Protein AF-A0AA38CS52-F1 (afdb_monomer_lite)

Foldseek 3Di:
DDDDDDDDDDDDDDDDDDDDDDDDDDDDDDDDDDDDDDPDDLCQLVVVLVCPPPLPDDDPVVSVLVVVLNVLSVVLSVVLVVCVVVVNADDLVNLLSLLQSLLSDDDPVSNLSSLVSVCVRDVLSSLLLVVLLVPDDPVSVVSVVVVLVVLLPDDLLSSLSNLQSSLSNCQSSPSLVSSLVSLVVCVVSPSPPPCDDQAEHECQSHDQSNLLSVVVVNVVVNVVCVVVVHDGDPHHYYHNDQEPPHPDPPPYPNNVSVVVSVD

InterPro domains:
  IPR002625 Smr domain [PS50828] (201-263)
  IPR002625 Smr domain [SM00463] (198-263)
  IPR002885 Pentatricopeptide repeat [PF12854] (87-118)
  IPR002885 Pentatricopeptide repeat [PS51375] (91-125)
  IPR002885 Pentatricopeptide repeat [TIGR00756] (93-119)
  IPR011990 Tetratricopeptide-like helical domain superfamily [G3DSA:1.25.40.10] (53-199)
  IPR036063 Smr domain superfamily [G3DSA:3.30.1370.110] (200-263)
  IPR036063 Smr domain superfamily [SSF160443] (200-262)

Secondary structure (DSSP, 8-state):
--------------------------------------S--TTHHHHGGG-TT-TTSS-HHHHHHHHHHHHHHHHHHHHHHHHHHTTPPP-HHHHHHHHHHHTT-SSHHHHHHHHHHHHTT-HHHHHHHHHHHT---HHHHHHHHHHHHHHHTS-HHHHHHHHHHHHHHHHHTT-HHHHHHHHHHHHHTTSSTT-B-SSEEE-TTS-HHHHHHHHHHHHHHHHHHHHTTPPPPS--EEE--S-TT--STT--HHHHHHHHHH-

pLDDT: mean 75.12, std 23.61, range [21.95, 98.06]

Radius of gyration: 27.26 Å; chains: 1; bounding box: 71×45×104 Å

Structure (mmCIF, N/CA/C/O backbone):
data_AF-A0AA38CS52-F1
#
_entry.id   AF-A0AA38CS52-F1
#
loop_
_atom_site.group_PDB
_atom_site.id
_atom_site.type_symbol
_atom_site.label_atom_id
_atom_site.label_alt_id
_atom_site.label_comp_id
_atom_site.label_asym_id
_atom_site.label_entity_id
_atom_site.label_seq_id
_atom_site.pdbx_PDB_ins_code
_atom_site.Cartn_x
_atom_site.Cartn_y
_atom_site.Cartn_z
_atom_site.occupancy
_atom_site.B_iso_or_equiv
_atom_site.auth_seq_id
_atom_site.auth_comp_id
_atom_site.auth_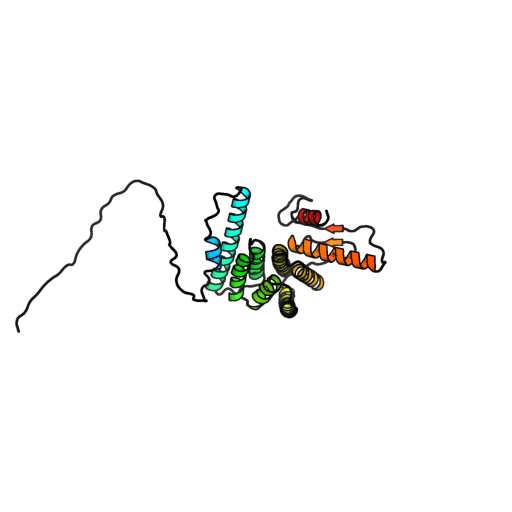asym_id
_atom_site.auth_atom_id
_atom_site.pdbx_PDB_model_num
ATOM 1 N N . VAL A 1 1 ? -48.734 -7.742 77.642 1.00 39.59 1 VAL A N 1
ATOM 2 C CA . VAL A 1 1 ? -47.321 -8.111 77.894 1.00 39.59 1 VAL A CA 1
ATOM 3 C C . VAL A 1 1 ? -46.508 -6.822 77.865 1.00 39.59 1 VAL A C 1
ATOM 5 O O . VAL A 1 1 ? -46.682 -6.046 76.938 1.00 39.59 1 VAL A O 1
ATOM 8 N N . HIS A 1 2 ? -45.791 -6.532 78.952 1.00 29.42 2 HIS A N 1
ATOM 9 C CA . HIS A 1 2 ? -45.054 -5.288 79.252 1.00 29.42 2 HIS A CA 1
ATOM 10 C C . HIS A 1 2 ? -43.774 -5.108 78.371 1.00 29.42 2 HIS A C 1
ATOM 12 O O . HIS A 1 2 ? -43.495 -6.005 77.581 1.00 29.42 2 HIS A O 1
ATOM 18 N N . PRO A 1 3 ? -43.036 -3.969 78.441 1.00 45.00 3 PRO A N 1
ATOM 19 C CA . PRO A 1 3 ? -42.531 -3.194 77.288 1.00 45.00 3 PRO A CA 1
ATOM 20 C C . PRO A 1 3 ? -40.983 -3.031 77.261 1.00 45.00 3 PRO A C 1
ATOM 22 O O . PRO A 1 3 ? -40.300 -3.749 77.983 1.00 45.00 3 PRO A O 1
ATOM 25 N N . ARG A 1 4 ? -40.490 -1.990 76.543 1.00 29.53 4 ARG A N 1
ATOM 26 C CA . ARG A 1 4 ? -39.155 -1.310 76.593 1.00 29.53 4 ARG A CA 1
ATOM 27 C C . ARG A 1 4 ? -38.092 -1.845 75.609 1.00 29.53 4 ARG A C 1
ATOM 29 O O . ARG A 1 4 ? -38.019 -3.044 75.413 1.00 29.53 4 ARG A O 1
ATOM 36 N N . SER A 1 5 ? -37.227 -1.043 74.970 1.00 33.81 5 SER A N 1
ATOM 37 C CA . SER A 1 5 ? -36.953 0.413 74.969 1.00 33.81 5 SER A CA 1
ATOM 38 C C . SER A 1 5 ? -35.845 0.742 73.939 1.00 33.81 5 SER A C 1
ATOM 40 O O . SER A 1 5 ? -35.016 -0.130 73.705 1.00 33.81 5 SER A O 1
ATOM 42 N N . SER A 1 6 ? -35.813 2.007 73.457 1.00 30.48 6 SER A N 1
ATOM 43 C CA . SER A 1 6 ? -34.640 2.919 73.236 1.00 30.48 6 SER A CA 1
ATOM 44 C C . SER A 1 6 ? -33.455 2.443 72.367 1.00 30.48 6 SER A C 1
ATOM 46 O O . SER A 1 6 ? -32.994 1.326 72.539 1.00 30.48 6 SER A O 1
ATOM 48 N N . ASN A 1 7 ? -32.815 3.206 71.475 1.00 33.06 7 ASN A N 1
ATOM 49 C CA . ASN A 1 7 ? -32.500 4.644 71.322 1.00 33.06 7 ASN A CA 1
ATOM 50 C C . ASN A 1 7 ? -32.230 4.863 69.811 1.00 33.06 7 ASN A C 1
ATOM 52 O O . ASN A 1 7 ? -31.719 3.947 69.171 1.00 33.06 7 ASN A O 1
ATOM 56 N N . ASP A 1 8 ? -32.689 5.915 69.133 1.00 28.52 8 ASP A N 1
ATOM 57 C CA . ASP A 1 8 ? -32.293 7.340 69.181 1.00 28.52 8 ASP A CA 1
ATOM 58 C C . ASP A 1 8 ? -30.846 7.633 68.735 1.00 28.52 8 ASP A C 1
ATOM 60 O O . ASP A 1 8 ? -29.902 6.984 69.184 1.00 28.52 8 ASP A O 1
ATOM 64 N N . GLY A 1 9 ? -30.702 8.621 67.846 1.00 30.48 9 GLY A N 1
ATOM 65 C CA . GLY A 1 9 ? -29.426 9.091 67.308 1.00 30.48 9 GLY A CA 1
ATOM 66 C C . GLY A 1 9 ? -29.520 9.788 65.945 1.00 30.48 9 GLY A C 1
ATOM 67 O O . GLY A 1 9 ? -28.891 9.341 64.989 1.00 30.48 9 GLY A O 1
ATOM 68 N N . SER A 1 10 ? -30.307 10.863 65.848 1.00 27.92 10 SER A N 1
ATOM 69 C CA . SER A 1 10 ? -30.264 11.837 64.738 1.00 27.92 10 SER A CA 1
ATOM 70 C C . SER A 1 10 ? -29.270 12.977 65.045 1.00 27.92 10 SER A C 1
ATOM 72 O O . SER A 1 10 ? -28.950 13.187 66.215 1.00 27.92 10 SER A O 1
ATOM 74 N N . SER A 1 11 ? -28.941 13.797 64.025 1.00 26.27 11 SER A N 1
ATOM 75 C CA . SER A 1 11 ? -28.207 15.103 64.054 1.00 26.27 11 SER A CA 1
ATOM 76 C C . SER A 1 11 ? -26.674 15.008 64.227 1.00 26.27 11 SER A C 1
ATOM 78 O O . SER A 1 11 ? -26.197 14.133 64.929 1.00 26.27 11 SER A O 1
ATOM 80 N N . GLU A 1 12 ? -25.795 15.851 63.671 1.00 26.22 12 GLU A N 1
ATOM 81 C CA . GLU A 1 12 ? -25.877 17.074 62.855 1.00 26.22 12 GLU A CA 1
ATOM 82 C C . GLU A 1 12 ? -24.451 17.439 62.352 1.00 26.22 12 GLU A C 1
ATOM 84 O O . GLU A 1 12 ? -23.472 16.785 62.712 1.00 26.22 12 GLU A O 1
ATOM 89 N N . LEU A 1 13 ? -24.352 18.472 61.503 1.00 23.70 13 LEU A N 1
ATOM 90 C CA . LEU A 1 13 ? -23.145 19.006 60.849 1.00 23.70 13 LEU A CA 1
ATOM 91 C C . LEU A 1 13 ? -22.034 19.499 61.798 1.00 23.70 13 LEU A C 1
ATOM 93 O O . LEU A 1 13 ? -22.318 20.145 62.799 1.00 23.70 13 LEU A O 1
ATOM 97 N N . PHE A 1 14 ? -20.780 19.405 61.335 1.00 24.69 14 PHE A N 1
ATOM 98 C CA . PHE A 1 14 ? -19.744 20.404 61.629 1.00 24.69 14 PHE A CA 1
ATOM 99 C C . PHE A 1 14 ? -19.044 20.852 60.336 1.00 24.69 14 PHE A C 1
ATOM 101 O O . PHE A 1 14 ? -18.553 20.031 59.563 1.00 24.69 14 PHE A O 1
ATOM 108 N N . ILE A 1 15 ? -19.037 22.170 60.116 1.00 23.88 15 ILE A N 1
ATOM 109 C CA . ILE A 1 15 ? -18.163 22.890 59.186 1.00 23.88 15 ILE A CA 1
ATOM 110 C C . ILE A 1 15 ? -16.982 23.382 60.024 1.00 23.88 15 ILE A C 1
ATOM 112 O O . ILE A 1 15 ? -17.197 24.114 60.987 1.00 23.88 15 ILE A O 1
ATOM 116 N N . GLU A 1 16 ? -15.757 23.018 59.654 1.00 26.91 16 GLU A N 1
ATOM 117 C CA . GLU A 1 16 ? -14.558 23.740 60.085 1.00 26.91 16 GLU A CA 1
ATOM 118 C C . GLU A 1 16 ? -13.833 24.274 58.849 1.00 26.91 16 GLU A C 1
ATOM 120 O O . GLU A 1 16 ? -13.353 23.518 58.002 1.00 26.91 16 GLU A O 1
ATOM 125 N N . ASP A 1 17 ? -13.783 25.603 58.759 1.00 25.58 17 ASP A N 1
ATOM 126 C CA . ASP A 1 17 ? -12.914 26.346 57.858 1.00 25.58 17 ASP A CA 1
ATOM 127 C C . ASP A 1 17 ? -11.459 26.193 58.319 1.00 25.58 17 ASP A C 1
ATOM 129 O O . ASP A 1 17 ? -11.091 26.648 59.401 1.00 25.58 17 ASP A O 1
ATOM 133 N N . ASN A 1 18 ? -10.608 25.602 57.480 1.00 28.42 18 ASN A N 1
ATOM 134 C CA . ASN A 1 18 ? -9.164 25.808 57.559 1.00 28.42 18 ASN A CA 1
ATOM 135 C C . ASN A 1 18 ? -8.522 25.704 56.167 1.00 28.42 18 ASN A C 1
ATOM 137 O O . ASN A 1 18 ? -8.390 24.635 55.576 1.00 28.42 18 ASN A O 1
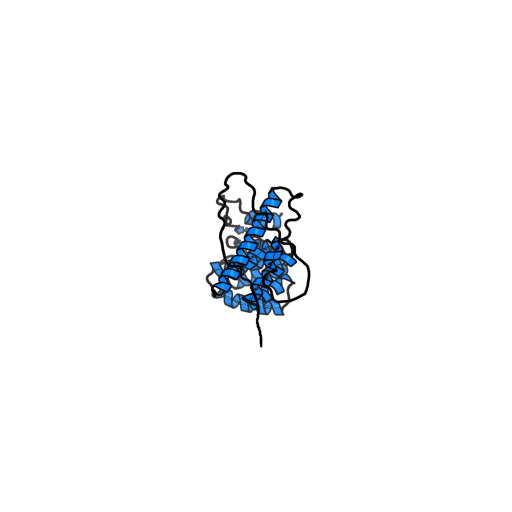ATOM 141 N N . VAL A 1 19 ? -8.099 26.857 55.660 1.00 30.00 19 VAL A N 1
ATOM 142 C CA . VAL A 1 19 ? -7.182 27.084 54.530 1.00 30.00 19 VAL A CA 1
ATOM 143 C C . VAL A 1 19 ? -6.166 28.117 55.065 1.00 30.00 19 VAL A C 1
ATOM 145 O O . VAL A 1 19 ? -6.627 28.996 55.800 1.00 30.00 19 VAL A O 1
ATOM 148 N N . PRO A 1 20 ? -4.844 28.116 54.740 1.00 37.97 20 PRO A N 1
ATOM 149 C CA . PRO A 1 20 ? -4.189 27.568 53.536 1.00 37.97 20 PRO A CA 1
ATOM 150 C C . PRO A 1 20 ? -2.850 26.808 53.739 1.00 37.97 20 PRO A C 1
ATOM 152 O O . PRO A 1 20 ? -2.284 26.759 54.825 1.00 37.97 20 PRO A O 1
ATOM 155 N N . ASN A 1 21 ? -2.310 26.378 52.584 1.00 25.67 21 ASN A N 1
ATOM 156 C CA . ASN A 1 21 ? -0.929 25.989 52.239 1.00 25.67 21 ASN A CA 1
ATOM 157 C C . ASN A 1 21 ? -0.492 24.552 52.564 1.00 25.67 21 ASN A C 1
ATOM 159 O O . ASN A 1 21 ? -0.061 24.259 53.667 1.00 25.67 21 ASN A O 1
ATOM 163 N N . ASP A 1 22 ? -0.436 23.670 51.563 1.00 28.12 22 ASP A N 1
ATOM 164 C CA . ASP A 1 22 ? 0.704 23.574 50.640 1.00 28.12 22 ASP A CA 1
ATOM 165 C C . ASP A 1 22 ? 0.409 22.546 49.527 1.00 28.12 22 ASP A C 1
ATOM 167 O O . ASP A 1 22 ? -0.327 21.573 49.672 1.00 28.12 22 ASP A O 1
ATOM 171 N N . SER A 1 23 ? 0.972 22.833 48.371 1.00 31.80 23 SER A N 1
ATOM 172 C CA . SER A 1 23 ? 0.922 22.141 47.098 1.00 31.80 23 SER A CA 1
ATOM 173 C C . SER A 1 23 ? 1.555 20.736 47.091 1.00 31.80 23 SER A C 1
ATOM 175 O O . SER A 1 23 ? 2.772 20.589 47.154 1.00 31.80 23 SER A O 1
ATOM 177 N N . SER A 1 24 ? 0.762 19.682 46.853 1.00 29.23 24 SER A N 1
ATOM 178 C CA . SER A 1 24 ? 1.206 18.516 46.058 1.00 29.23 24 SER A CA 1
ATOM 179 C C . SER A 1 24 ? 0.096 17.505 45.766 1.00 29.23 24 SER A C 1
ATOM 181 O O . SER A 1 24 ? -0.229 16.655 46.581 1.00 29.23 24 SER A O 1
ATOM 183 N N . LYS A 1 25 ? -0.414 17.606 44.535 1.00 31.20 25 LYS A N 1
ATOM 184 C CA . LYS A 1 25 ? -0.679 16.525 43.569 1.00 31.20 25 LYS A CA 1
ATOM 185 C C . LYS A 1 25 ? -1.227 15.196 44.113 1.00 31.20 25 LYS A C 1
ATOM 187 O O . LYS A 1 25 ? -0.484 14.357 44.614 1.00 31.20 25 LYS A O 1
ATOM 192 N N . ASP A 1 26 ? -2.496 14.967 43.787 1.00 24.98 26 ASP A N 1
ATOM 193 C CA . ASP A 1 26 ? -3.145 13.661 43.686 1.00 24.98 26 ASP A CA 1
ATOM 194 C C . ASP A 1 26 ? -2.255 12.626 42.975 1.00 24.98 26 ASP A C 1
ATOM 196 O O . ASP A 1 26 ? -2.065 12.658 41.756 1.00 24.98 26 ASP A O 1
ATOM 200 N N . VAL A 1 27 ? -1.731 11.667 43.737 1.00 26.42 27 VAL A N 1
ATOM 201 C CA . VAL A 1 27 ? -1.178 10.418 43.206 1.00 26.42 27 VAL A CA 1
ATOM 202 C C . VAL A 1 27 ? -2.228 9.335 43.421 1.00 26.42 27 VAL A C 1
ATOM 204 O O . VAL A 1 27 ? -2.291 8.702 44.473 1.00 26.42 27 VAL A O 1
ATOM 207 N N . VAL A 1 28 ? -3.066 9.105 42.410 1.00 26.27 28 VAL A N 1
ATOM 208 C CA . VAL A 1 28 ? -3.929 7.919 42.368 1.00 26.27 28 VAL A CA 1
ATOM 209 C C . VAL A 1 28 ? -3.085 6.751 41.861 1.00 26.27 28 VAL A C 1
ATOM 211 O O . VAL A 1 28 ? -2.712 6.695 40.689 1.00 26.27 28 VAL A O 1
ATOM 214 N N . SER A 1 29 ? -2.750 5.825 42.758 1.00 21.95 29 SER A N 1
ATOM 215 C CA . SER A 1 29 ? -2.054 4.579 42.432 1.00 21.95 29 SER A CA 1
ATOM 216 C C . SER A 1 29 ? -3.068 3.464 42.150 1.00 21.95 29 SER A C 1
ATOM 218 O O . SER A 1 29 ? -4.006 3.261 42.916 1.00 21.95 29 SER A O 1
ATOM 220 N N . TRP A 1 30 ? -2.878 2.717 41.060 1.00 24.66 30 TRP A N 1
ATOM 221 C CA . TRP A 1 30 ? -3.622 1.482 40.789 1.00 24.66 30 TRP A CA 1
ATOM 222 C C . TRP A 1 30 ? -2.642 0.310 40.782 1.00 24.66 30 TRP A C 1
ATOM 224 O O . TRP A 1 30 ? -1.704 0.287 39.987 1.00 24.66 30 TRP A O 1
ATOM 234 N N . SER A 1 31 ? -2.856 -0.667 41.667 1.00 23.34 31 SER A N 1
ATOM 235 C CA . SER A 1 31 ? -2.141 -1.947 41.632 1.00 23.34 31 SER A CA 1
ATOM 236 C C . SER A 1 31 ? -2.973 -2.977 40.865 1.00 23.34 31 SER A C 1
ATOM 238 O O . SER A 1 31 ? -4.144 -3.203 41.173 1.00 23.34 31 SER A O 1
ATOM 240 N N . ALA A 1 32 ? -2.383 -3.596 39.843 1.00 27.34 32 ALA A N 1
ATOM 241 C CA . ALA A 1 32 ? -3.014 -4.685 39.110 1.00 27.34 32 ALA A CA 1
ATOM 242 C C . ALA A 1 32 ? -2.820 -5.998 39.884 1.00 27.34 32 ALA A C 1
ATOM 244 O O . ALA A 1 32 ? -1.726 -6.562 39.909 1.00 27.34 32 ALA A O 1
ATOM 245 N N . LYS A 1 33 ? -3.886 -6.504 40.515 1.00 26.81 33 LYS A N 1
ATOM 246 C CA . LYS A 1 33 ? -3.940 -7.906 40.947 1.00 26.81 33 LYS A CA 1
ATOM 247 C C . LYS A 1 33 ? -4.248 -8.780 39.733 1.00 26.81 33 LYS A C 1
ATOM 249 O O . LYS A 1 33 ? -5.295 -8.641 39.108 1.00 26.81 33 LYS A O 1
ATOM 254 N N . SER A 1 34 ? -3.325 -9.687 39.426 1.00 34.38 34 SER A N 1
ATOM 255 C CA . SER A 1 34 ? -3.522 -10.782 38.477 1.00 34.38 34 SER A CA 1
ATOM 256 C C . SER A 1 34 ? -4.590 -11.739 39.006 1.00 34.38 34 SER A C 1
ATOM 258 O O . SER A 1 34 ? -4.400 -12.348 40.059 1.00 34.38 34 SER A O 1
ATOM 260 N N . SER A 1 35 ? -5.710 -11.869 38.293 1.00 27.55 35 SER A N 1
ATOM 261 C CA . SER A 1 35 ? -6.549 -13.066 38.359 1.00 27.55 35 SER A CA 1
ATOM 262 C C . SER A 1 35 ? -7.573 -13.107 37.217 1.00 27.55 35 SER A C 1
ATOM 264 O O . SER A 1 35 ? -8.390 -12.201 37.069 1.00 27.55 35 SER A O 1
ATOM 266 N N . ASN A 1 36 ? -7.555 -14.248 36.530 1.00 26.84 36 ASN A N 1
ATOM 267 C CA . ASN A 1 36 ? -8.556 -14.846 35.649 1.00 26.84 36 ASN A CA 1
ATOM 268 C C . ASN A 1 36 ? -8.772 -14.304 34.225 1.00 26.84 36 ASN A C 1
ATOM 270 O O . ASN A 1 36 ? -9.135 -13.156 33.988 1.00 26.84 36 ASN A O 1
ATOM 274 N N . ARG A 1 37 ? -8.578 -15.237 33.280 1.00 40.03 37 ARG A N 1
ATOM 275 C CA . ARG A 1 37 ? -8.871 -15.156 31.848 1.00 40.03 37 ARG A CA 1
ATOM 276 C C . ARG A 1 37 ? -10.369 -14.942 31.633 1.00 40.03 37 ARG A C 1
ATOM 278 O O . ARG A 1 37 ? -11.153 -15.831 31.947 1.00 40.03 37 ARG A O 1
ATOM 285 N N . ASP A 1 38 ? -10.721 -13.818 31.022 1.00 30.02 38 ASP A N 1
ATOM 286 C CA . ASP A 1 38 ? -11.988 -13.632 30.320 1.00 30.02 38 ASP A CA 1
ATOM 287 C C . ASP A 1 38 ? -11.714 -12.875 29.011 1.00 30.02 38 ASP A C 1
ATOM 289 O O . ASP A 1 38 ? -11.008 -11.864 28.995 1.00 30.02 38 ASP A O 1
ATOM 293 N N . ASN A 1 39 ? -12.185 -13.429 27.896 1.00 39.25 39 ASN A N 1
ATOM 294 C CA . ASN A 1 39 ? -11.653 -13.205 26.548 1.00 39.25 39 ASN A CA 1
ATOM 295 C C . ASN A 1 39 ? -12.458 -12.156 25.754 1.00 39.25 39 ASN A C 1
ATOM 297 O O . ASN A 1 39 ? -12.687 -12.323 24.557 1.00 39.25 39 ASN A O 1
ATOM 301 N N . SER A 1 40 ? -12.934 -11.091 26.410 1.00 37.38 40 SER A N 1
ATOM 302 C CA . SER A 1 40 ? -13.883 -10.146 25.794 1.00 37.38 40 SER A CA 1
ATOM 303 C C . SER A 1 40 ? -13.753 -8.686 26.246 1.00 37.38 40 SER A C 1
ATOM 305 O O . SER A 1 40 ? -14.761 -7.983 26.340 1.00 37.38 40 SER A O 1
ATOM 307 N N . LYS A 1 41 ? -12.545 -8.187 26.540 1.00 38.16 41 LYS A N 1
ATOM 308 C CA . LYS A 1 41 ? -12.371 -6.780 26.938 1.00 38.16 41 LYS A CA 1
ATOM 309 C C . LYS A 1 41 ? -11.459 -5.977 25.990 1.00 38.16 41 LYS A C 1
ATOM 311 O O . LYS A 1 41 ? -10.331 -6.404 25.764 1.00 38.16 41 LYS A O 1
ATOM 316 N N . PRO A 1 42 ? -11.877 -4.778 25.534 1.00 42.56 42 PRO A N 1
ATOM 317 C CA . PRO A 1 42 ? -11.119 -3.895 24.630 1.00 42.56 42 PRO A CA 1
ATOM 318 C C . PRO A 1 42 ? -9.928 -3.165 25.297 1.00 42.56 42 PRO A C 1
ATOM 320 O O . PRO A 1 42 ? -9.499 -2.102 24.866 1.00 42.56 42 PRO A O 1
ATOM 323 N N . TYR A 1 43 ? -9.397 -3.682 26.410 1.00 44.41 43 TYR A N 1
ATOM 324 C CA . TYR A 1 43 ? -8.381 -2.982 27.213 1.00 44.41 43 TYR A CA 1
ATOM 325 C C . TYR A 1 43 ? -6.934 -3.336 26.834 1.00 44.41 43 TYR A C 1
ATOM 327 O O . TYR A 1 43 ? -6.001 -2.858 27.480 1.00 44.41 43 TYR A O 1
ATOM 335 N N . ASN A 1 44 ? -6.720 -4.132 25.784 1.00 53.00 44 ASN A N 1
ATOM 336 C CA . ASN A 1 44 ? -5.386 -4.615 25.427 1.00 53.00 44 ASN A CA 1
ATOM 337 C C . ASN A 1 44 ? -4.524 -3.503 24.806 1.00 53.00 44 ASN A C 1
ATOM 339 O O . ASN A 1 44 ? -3.404 -3.282 25.264 1.00 53.00 44 ASN A O 1
ATOM 343 N N . ALA A 1 45 ? -5.044 -2.713 23.862 1.00 48.12 45 ALA A N 1
ATOM 344 C CA . ALA A 1 45 ? -4.270 -1.630 23.246 1.00 48.12 45 ALA A CA 1
ATOM 345 C C . ALA A 1 45 ? -4.004 -0.434 24.193 1.00 48.12 45 ALA A C 1
ATOM 347 O O . ALA A 1 45 ? -3.046 0.311 24.002 1.00 48.12 45 ALA A O 1
ATOM 348 N N . LEU A 1 46 ? -4.795 -0.266 25.262 1.00 47.88 46 LEU A N 1
ATOM 349 C CA . LEU A 1 46 ? -4.493 0.688 26.343 1.00 47.88 46 LEU A CA 1
ATOM 350 C C . LEU A 1 46 ? -3.398 0.158 27.285 1.00 47.88 46 LEU A C 1
ATOM 352 O O . LEU A 1 46 ? -2.563 0.936 27.750 1.00 47.88 46 LEU A O 1
ATOM 356 N N . ALA A 1 47 ? -3.359 -1.158 27.523 1.00 50.69 47 ALA A N 1
ATOM 357 C CA . ALA A 1 47 ? -2.313 -1.815 28.310 1.00 50.69 47 ALA A CA 1
ATOM 358 C C . ALA A 1 47 ? -0.934 -1.771 27.627 1.00 50.69 47 ALA A C 1
ATOM 360 O O . ALA A 1 47 ? 0.085 -1.718 28.316 1.00 50.69 47 ALA A O 1
ATOM 361 N N . LEU A 1 48 ? -0.900 -1.695 26.292 1.00 51.69 48 LEU A N 1
ATOM 362 C CA . LEU A 1 48 ? 0.307 -1.480 25.489 1.00 51.69 48 LEU A CA 1
ATOM 363 C C . LEU A 1 48 ? 1.119 -0.248 25.936 1.00 51.69 48 LEU A C 1
ATOM 365 O O . LEU A 1 48 ? 2.347 -0.254 25.900 1.00 51.69 48 LEU A O 1
ATOM 369 N N . CYS A 1 49 ? 0.439 0.798 26.415 1.00 48.31 49 CYS A N 1
ATOM 370 C CA . CYS A 1 49 ? 1.072 2.034 26.874 1.00 48.31 49 CYS A CA 1
ATOM 371 C C . CYS A 1 49 ? 1.486 1.994 28.364 1.00 48.31 49 CYS A C 1
ATOM 373 O O . CYS A 1 49 ? 2.108 2.934 28.856 1.00 48.31 49 CYS A O 1
ATOM 375 N N . GLY A 1 50 ? 1.148 0.921 29.093 1.00 45.91 50 GLY A N 1
ATOM 376 C CA . GLY A 1 50 ? 1.387 0.771 30.533 1.00 45.91 50 GLY A CA 1
ATOM 377 C C . GLY A 1 50 ? 2.823 0.403 30.925 1.00 45.91 50 GLY A C 1
ATOM 378 O O . GLY A 1 50 ? 3.151 0.407 32.110 1.00 45.91 50 GLY A O 1
ATOM 379 N N . GLN A 1 51 ? 3.709 0.116 29.969 1.00 48.88 51 GLN A N 1
ATOM 380 C CA . GLN A 1 51 ? 5.118 -0.187 30.244 1.00 48.88 51 GLN A CA 1
ATOM 381 C C . GLN A 1 51 ? 5.958 1.097 30.388 1.00 48.88 51 GLN A C 1
ATOM 383 O O . GLN A 1 51 ? 6.900 1.346 29.641 1.00 48.88 51 GLN A O 1
ATOM 388 N N . LEU A 1 52 ? 5.653 1.910 31.405 1.00 43.25 52 LEU A N 1
ATOM 389 C CA . LEU A 1 52 ? 6.421 3.104 31.809 1.00 43.25 52 LEU A CA 1
ATOM 390 C C . LEU A 1 52 ? 7.718 2.764 32.585 1.00 43.25 52 LEU A C 1
ATOM 392 O O . LEU A 1 52 ? 8.152 3.505 33.462 1.00 43.25 52 LEU A O 1
ATOM 396 N N . GLY A 1 53 ? 8.352 1.625 32.289 1.00 45.44 53 GLY A N 1
ATOM 397 C CA . GLY A 1 53 ? 9.505 1.114 33.044 1.00 45.44 53 GLY A CA 1
ATOM 398 C C . GLY A 1 53 ? 10.887 1.392 32.441 1.00 45.44 53 GLY A C 1
ATOM 399 O O . GLY A 1 53 ? 11.886 1.142 33.107 1.00 45.44 53 GLY A O 1
ATOM 400 N N . ILE A 1 54 ? 10.976 1.891 31.202 1.00 46.75 54 ILE A N 1
ATOM 401 C CA . ILE A 1 54 ? 12.246 1.960 30.439 1.00 46.75 54 ILE A CA 1
ATOM 402 C C . ILE A 1 54 ? 12.653 3.414 30.116 1.00 46.75 54 ILE A C 1
ATOM 404 O O . ILE A 1 54 ? 13.410 3.680 29.189 1.00 46.75 54 ILE A O 1
ATOM 408 N N . GLU A 1 55 ? 12.161 4.402 30.868 1.00 48.69 55 GLU A N 1
ATOM 409 C CA . GLU A 1 55 ? 12.464 5.818 30.585 1.00 48.69 55 GLU A CA 1
ATOM 410 C C . GLU A 1 55 ? 13.866 6.272 31.036 1.00 48.69 55 GLU A C 1
ATOM 412 O O . GLU A 1 55 ? 14.283 7.375 30.698 1.00 48.69 55 GLU A O 1
ATOM 417 N N . ARG A 1 56 ? 14.634 5.456 31.772 1.00 50.78 56 ARG A N 1
ATOM 418 C CA . ARG A 1 56 ? 15.884 5.924 32.408 1.00 50.78 56 ARG A CA 1
ATOM 419 C C . ARG A 1 56 ? 17.186 5.636 31.654 1.00 50.78 56 ARG A C 1
ATOM 421 O O . ARG A 1 56 ? 18.235 6.040 32.142 1.00 50.78 56 ARG A O 1
ATOM 428 N N . THR A 1 57 ? 17.155 4.979 30.492 1.00 55.75 57 THR A N 1
ATOM 429 C CA . THR A 1 57 ? 18.399 4.497 29.842 1.00 55.75 57 THR A CA 1
ATOM 430 C C . THR A 1 57 ? 18.520 4.812 28.347 1.00 55.75 57 THR A C 1
ATOM 432 O O . THR A 1 57 ? 19.513 4.436 27.732 1.00 55.75 57 THR A O 1
ATOM 435 N N . LEU A 1 58 ? 17.549 5.499 27.736 1.00 62.41 58 LEU A N 1
ATOM 436 C CA . LEU A 1 58 ? 17.569 5.785 26.297 1.00 62.41 58 LEU A CA 1
ATOM 437 C C . LEU A 1 58 ? 18.023 7.222 25.993 1.00 62.41 58 LEU A C 1
ATOM 439 O O . LEU A 1 58 ? 17.714 8.131 26.764 1.00 62.41 58 LEU A O 1
ATOM 443 N N . PRO A 1 59 ? 18.711 7.454 24.856 1.00 73.38 59 PRO A N 1
ATOM 444 C CA . PRO A 1 59 ? 19.002 8.800 24.369 1.00 73.38 59 PRO A CA 1
ATOM 445 C C . PRO A 1 59 ? 17.720 9.635 24.259 1.00 73.38 59 PRO A C 1
ATOM 447 O O . PRO A 1 59 ? 16.700 9.137 23.781 1.00 73.38 59 PRO A O 1
ATOM 450 N N . MET A 1 60 ? 17.779 10.908 24.658 1.00 68.31 60 MET A N 1
ATOM 451 C CA . MET A 1 60 ? 16.615 11.807 24.721 1.00 68.31 60 MET A CA 1
ATOM 452 C C . MET A 1 60 ? 15.799 11.860 23.420 1.00 68.31 60 MET A C 1
ATOM 454 O O . MET A 1 60 ? 14.575 11.783 23.473 1.00 68.31 60 MET A O 1
ATOM 458 N N . SER A 1 61 ? 16.460 11.901 22.259 1.00 73.31 61 SER A N 1
ATOM 459 C CA . SER A 1 61 ? 15.794 11.930 20.948 1.00 73.31 61 SER A CA 1
ATOM 460 C C . SER A 1 61 ? 15.005 10.653 20.649 1.00 73.31 61 SER A C 1
ATOM 462 O O . SER A 1 61 ? 13.905 10.710 20.102 1.00 73.31 61 SER A O 1
ATOM 464 N N . LEU A 1 62 ? 15.533 9.492 21.048 1.00 68.31 62 LEU A N 1
ATOM 465 C CA . LEU A 1 62 ? 14.832 8.222 20.916 1.00 68.31 62 LEU A CA 1
ATOM 466 C C . LEU A 1 62 ? 13.667 8.163 21.905 1.00 68.31 62 LEU A C 1
ATOM 468 O O . LEU A 1 62 ? 12.577 7.780 21.502 1.00 68.31 62 LEU A O 1
ATOM 472 N N . ALA A 1 63 ? 13.870 8.588 23.158 1.00 70.81 63 ALA A N 1
ATOM 473 C CA . ALA A 1 63 ? 12.834 8.651 24.193 1.00 70.81 63 ALA A CA 1
ATOM 474 C C . ALA A 1 63 ? 11.640 9.540 23.780 1.00 70.81 63 ALA A C 1
ATOM 476 O O . ALA A 1 63 ? 10.480 9.180 23.990 1.00 70.81 63 ALA A O 1
ATOM 477 N N . GLU A 1 64 ? 11.913 10.691 23.163 1.00 73.56 64 GLU A N 1
ATOM 478 C CA . GLU A 1 64 ? 10.905 11.602 22.610 1.00 73.56 64 GLU A CA 1
ATOM 479 C C . GLU A 1 64 ? 10.126 10.981 21.450 1.00 73.56 64 GLU A C 1
ATOM 481 O O . GLU A 1 64 ? 8.895 11.013 21.466 1.00 73.56 64 GLU A O 1
ATOM 486 N N . ASP A 1 65 ? 10.814 10.346 20.499 1.00 72.19 65 ASP A N 1
ATOM 487 C CA . ASP A 1 65 ? 10.177 9.628 19.392 1.00 72.19 65 ASP A CA 1
ATOM 488 C C . ASP A 1 65 ? 9.297 8.470 19.898 1.00 72.19 65 ASP A C 1
ATOM 490 O O . ASP A 1 65 ? 8.166 8.311 19.436 1.00 72.19 65 ASP A O 1
ATOM 494 N N . MET A 1 66 ? 9.729 7.714 20.922 1.00 67.75 66 MET A N 1
ATOM 495 C CA . MET A 1 66 ? 8.857 6.682 21.516 1.00 67.75 66 MET A CA 1
ATOM 496 C C . MET A 1 66 ? 7.599 7.297 22.108 1.00 67.75 66 MET A C 1
ATOM 498 O O . MET A 1 66 ? 6.503 6.814 21.841 1.00 67.75 66 MET A O 1
ATOM 502 N N . ARG A 1 67 ? 7.747 8.369 22.897 1.00 72.19 67 ARG A N 1
ATOM 503 C CA . ARG A 1 67 ? 6.604 9.042 23.521 1.00 72.19 67 ARG A CA 1
ATOM 504 C C . ARG A 1 67 ? 5.632 9.565 22.478 1.00 72.19 67 ARG A C 1
ATOM 506 O O . ARG A 1 67 ? 4.424 9.448 22.669 1.00 72.19 67 ARG A O 1
ATOM 513 N N . GLN A 1 68 ? 6.139 10.124 21.384 1.00 74.69 68 GLN A N 1
ATOM 514 C CA . GLN A 1 68 ? 5.300 10.628 20.308 1.00 74.69 68 GLN A CA 1
ATOM 515 C C . GLN A 1 68 ? 4.527 9.497 19.617 1.00 74.69 68 GLN A C 1
ATOM 517 O O . GLN A 1 68 ? 3.312 9.603 19.454 1.00 74.69 68 GLN A O 1
ATOM 522 N N . ARG A 1 69 ? 5.186 8.378 19.297 1.00 71.25 69 ARG A N 1
ATOM 523 C CA . ARG A 1 69 ? 4.529 7.206 18.693 1.00 71.25 69 ARG A CA 1
ATOM 524 C C . ARG A 1 69 ? 3.470 6.595 19.609 1.00 71.25 69 ARG A C 1
ATOM 526 O O . ARG A 1 69 ? 2.351 6.360 19.163 1.00 71.25 69 ARG A O 1
ATOM 533 N N . SER A 1 70 ? 3.779 6.401 20.892 1.00 75.50 70 SER A N 1
ATOM 534 C CA . SER A 1 70 ? 2.817 5.860 21.861 1.00 75.50 70 SER A CA 1
ATOM 535 C C . SER A 1 70 ? 1.592 6.765 22.019 1.00 75.50 70 SER A C 1
ATOM 537 O O . SER A 1 70 ? 0.470 6.268 22.102 1.00 75.50 70 SER A O 1
ATOM 539 N N . LYS A 1 71 ? 1.772 8.095 21.998 1.00 77.56 71 LYS A N 1
ATOM 540 C CA . LYS A 1 71 ? 0.652 9.054 22.010 1.00 77.56 71 LYS A CA 1
ATOM 541 C C . LYS A 1 71 ? -0.238 8.921 20.778 1.00 77.56 71 LYS A C 1
ATOM 543 O O . LYS A 1 71 ? -1.457 8.970 20.914 1.00 77.56 71 LYS A O 1
ATOM 548 N N . GLU A 1 72 ? 0.348 8.762 19.596 1.00 74.31 72 GLU A N 1
ATOM 549 C CA . GLU A 1 72 ? -0.407 8.611 18.349 1.00 74.31 72 GLU A CA 1
ATOM 550 C C . GLU A 1 72 ? -1.190 7.300 18.310 1.00 74.31 72 GLU A C 1
ATOM 552 O O . GLU A 1 72 ? -2.374 7.320 17.979 1.00 74.31 72 GLU A O 1
ATOM 557 N N . ILE A 1 73 ? -0.578 6.184 18.715 1.00 76.44 73 ILE A N 1
ATOM 558 C CA . ILE A 1 73 ? -1.265 4.889 18.835 1.00 76.44 73 ILE A CA 1
ATOM 559 C C . ILE A 1 73 ? -2.440 5.014 19.814 1.00 76.44 73 ILE A C 1
ATOM 561 O O . ILE A 1 73 ? -3.567 4.650 19.482 1.00 76.44 73 ILE A O 1
ATOM 565 N N . LEU A 1 74 ? -2.211 5.621 20.983 1.00 76.50 74 LEU A N 1
ATOM 566 C CA . LEU A 1 74 ? -3.248 5.841 21.990 1.00 76.50 74 LEU A CA 1
ATOM 567 C C . LEU A 1 74 ? -4.398 6.714 21.471 1.00 76.50 74 LEU A C 1
ATOM 569 O O . LEU A 1 74 ? -5.564 6.422 21.731 1.00 76.50 74 LEU A O 1
ATOM 573 N N . TYR A 1 75 ? -4.081 7.799 20.765 1.00 81.88 75 TYR A N 1
ATOM 574 C CA . TYR A 1 75 ? -5.086 8.673 20.164 1.00 81.88 75 TYR A CA 1
ATOM 575 C C . TYR A 1 75 ? -5.926 7.922 19.129 1.00 81.88 75 TYR A C 1
ATOM 577 O O . TYR A 1 75 ? -7.150 8.022 19.139 1.00 81.88 75 TYR A O 1
ATOM 585 N N . THR A 1 76 ? -5.261 7.127 18.293 1.00 79.81 76 THR A N 1
ATOM 586 C CA . THR A 1 76 ? -5.864 6.311 17.237 1.00 79.81 76 THR A CA 1
ATOM 587 C C . THR A 1 76 ? -6.867 5.330 17.859 1.00 79.81 76 THR A C 1
ATOM 589 O O . THR A 1 76 ? -8.053 5.397 17.548 1.00 79.81 76 THR A O 1
ATOM 592 N N . VAL A 1 77 ? -6.453 4.554 18.868 1.00 79.44 77 VAL A N 1
ATOM 593 C CA . VAL A 1 77 ? -7.324 3.642 19.641 1.00 79.44 77 VAL A CA 1
ATOM 594 C C . VAL A 1 77 ? -8.510 4.372 20.286 1.00 79.44 77 VAL A C 1
ATOM 596 O O . VAL A 1 77 ? -9.662 3.970 20.116 1.00 79.44 77 VAL A O 1
ATOM 599 N N . LYS A 1 78 ? -8.263 5.488 20.988 1.00 82.81 78 LYS A N 1
ATOM 600 C CA . LYS A 1 78 ? -9.327 6.285 21.630 1.00 82.81 78 LYS A CA 1
ATOM 601 C C . LYS A 1 78 ? -10.353 6.804 20.626 1.00 82.81 78 LYS A C 1
ATOM 603 O O . LYS A 1 78 ? -11.547 6.799 20.917 1.00 82.81 78 LYS A O 1
ATOM 608 N N . MET A 1 79 ? -9.899 7.251 19.458 1.00 83.06 79 MET A N 1
ATOM 609 C CA . MET A 1 79 ? -10.774 7.731 18.396 1.00 83.06 79 MET A CA 1
ATOM 610 C C . MET A 1 79 ? -11.703 6.616 17.903 1.00 83.06 79 MET A C 1
ATOM 612 O O . MET A 1 79 ? -12.894 6.870 17.744 1.00 83.06 79 MET A O 1
ATOM 616 N N . PHE A 1 80 ? -11.220 5.379 17.740 1.00 79.19 80 PHE A N 1
ATOM 617 C CA . PHE A 1 80 ? -12.085 4.267 17.321 1.00 79.19 80 PHE A CA 1
ATOM 618 C C . PHE A 1 80 ? -13.099 3.870 18.375 1.00 79.19 80 PHE A C 1
ATOM 620 O O . PHE A 1 80 ? -14.265 3.676 18.037 1.00 79.19 80 PHE A O 1
ATOM 627 N N . HIS A 1 81 ? -12.703 3.811 19.649 1.00 80.31 81 HIS A N 1
ATOM 628 C CA . HIS A 1 81 ? -13.679 3.600 20.717 1.00 80.31 81 HIS A CA 1
ATOM 629 C C . HIS A 1 81 ? -14.740 4.689 20.704 1.00 80.31 81 HIS A C 1
ATOM 631 O O . HIS A 1 81 ? -15.925 4.387 20.824 1.00 80.31 81 HIS A O 1
ATOM 637 N N . LYS A 1 82 ? -14.346 5.944 20.459 1.00 85.44 82 LYS A N 1
ATOM 638 C CA . LYS A 1 82 ? -15.324 7.020 20.370 1.00 85.44 82 LYS A CA 1
ATOM 639 C C . LYS A 1 82 ? -16.255 6.872 19.167 1.00 85.44 82 LYS A C 1
ATOM 641 O O . LYS A 1 82 ? -17.450 7.109 19.305 1.00 85.44 82 LYS A O 1
ATOM 646 N N . MET A 1 83 ? -15.740 6.453 18.011 1.00 86.00 83 MET A N 1
ATOM 647 C CA . MET A 1 83 ? -16.569 6.132 16.843 1.00 86.00 83 MET A CA 1
ATOM 648 C C . MET A 1 83 ? -17.568 5.016 17.163 1.00 86.00 83 MET A C 1
ATOM 650 O O . MET A 1 83 ? -18.744 5.159 16.842 1.00 86.00 83 MET A O 1
ATOM 654 N N . TYR A 1 84 ? -17.126 3.960 17.853 1.00 81.50 84 TYR A N 1
ATOM 655 C CA . TYR A 1 84 ? -17.983 2.861 18.297 1.00 81.50 84 TYR A CA 1
ATOM 656 C C . TYR A 1 84 ? -19.104 3.339 19.227 1.00 81.50 84 TYR A C 1
ATOM 658 O O . TYR A 1 84 ? -20.274 3.071 18.968 1.00 81.50 84 TYR A O 1
ATOM 666 N N . GLU A 1 85 ? -18.758 4.096 20.274 1.00 85.00 85 GLU A N 1
ATOM 667 C CA . GLU A 1 85 ? -19.719 4.666 21.229 1.00 85.00 85 GLU A CA 1
ATOM 668 C C . GLU A 1 85 ? -20.767 5.553 20.551 1.00 85.00 85 GLU A C 1
ATOM 670 O O . GLU A 1 85 ? -21.923 5.580 20.965 1.00 85.00 85 GLU A O 1
ATOM 675 N N . LEU A 1 86 ? -20.361 6.295 19.518 1.00 87.81 86 LEU A N 1
ATOM 676 C CA . LEU A 1 86 ? -21.234 7.190 18.761 1.00 87.81 86 LEU A CA 1
ATOM 677 C C . LEU A 1 86 ? -21.994 6.479 17.628 1.00 87.81 86 LEU A C 1
ATOM 679 O O . LEU A 1 86 ? -22.727 7.138 16.893 1.00 87.81 86 LEU A O 1
ATOM 683 N N . GLY A 1 87 ? -21.814 5.166 17.445 1.00 83.06 87 GLY A N 1
ATOM 684 C CA . GLY A 1 87 ? -22.430 4.409 16.350 1.00 83.06 87 GLY A CA 1
ATOM 685 C C . GLY A 1 87 ? -21.921 4.800 14.956 1.00 83.06 87 GLY A C 1
ATOM 686 O O . GLY A 1 87 ? -22.584 4.532 13.953 1.00 83.06 87 GLY A O 1
ATOM 687 N N . ILE A 1 88 ? -20.754 5.444 14.867 1.00 84.69 88 ILE A N 1
ATOM 688 C CA . ILE A 1 88 ? -20.137 5.857 13.605 1.00 84.69 88 ILE A CA 1
ATOM 689 C C . ILE A 1 88 ? -19.387 4.665 13.019 1.00 84.69 88 ILE A C 1
ATOM 691 O O . ILE A 1 88 ? -18.422 4.169 13.601 1.00 84.69 88 ILE A O 1
ATOM 695 N N . LYS A 1 89 ? -19.804 4.226 11.829 1.00 80.62 89 LYS A N 1
ATOM 696 C CA . LYS A 1 89 ? -19.184 3.093 11.141 1.00 80.62 89 LYS A CA 1
ATOM 697 C C . LYS A 1 89 ? -17.777 3.454 10.634 1.00 80.62 89 LYS A C 1
ATOM 699 O O . LYS A 1 89 ? -17.644 4.421 9.879 1.00 80.62 89 LYS A O 1
ATOM 704 N N . PRO A 1 90 ? -16.740 2.670 10.977 1.00 81.75 90 PRO A N 1
ATOM 705 C CA . PRO A 1 90 ? -15.420 2.784 10.366 1.00 81.75 90 PRO A CA 1
ATOM 706 C C . PRO A 1 90 ? -15.439 2.653 8.851 1.00 81.75 90 PRO A C 1
ATOM 708 O O . PRO A 1 90 ? -16.235 1.908 8.278 1.00 81.75 90 PRO A O 1
ATOM 711 N N . ASN A 1 91 ? -14.527 3.371 8.206 1.00 85.69 91 ASN A N 1
ATOM 712 C CA . ASN A 1 91 ? -14.340 3.337 6.764 1.00 85.69 91 ASN A CA 1
ATOM 713 C C . ASN A 1 91 ? -12.855 3.162 6.403 1.00 85.69 91 ASN A C 1
ATOM 715 O O . ASN A 1 91 ? -11.994 3.009 7.267 1.00 85.69 91 ASN A O 1
ATOM 719 N N . VAL A 1 92 ? -12.543 3.210 5.108 1.00 88.12 92 VAL A N 1
ATOM 720 C CA . VAL A 1 92 ? -11.177 3.031 4.588 1.00 88.12 92 VAL A CA 1
ATOM 721 C C . VAL A 1 92 ? -10.176 4.025 5.192 1.00 88.12 92 VAL A C 1
ATOM 723 O O . VAL A 1 92 ? -9.022 3.659 5.421 1.00 88.12 92 VAL A O 1
ATOM 726 N N . VAL A 1 93 ? -10.600 5.248 5.528 1.00 88.44 93 VAL A N 1
ATOM 727 C CA . VAL A 1 93 ? -9.748 6.235 6.213 1.00 88.44 93 VAL A CA 1
ATOM 728 C C . VAL A 1 93 ? -9.426 5.768 7.633 1.00 88.44 93 VAL A C 1
ATOM 730 O O . VAL A 1 93 ? -8.266 5.780 8.042 1.00 88.44 93 VAL A O 1
ATOM 733 N N . THR A 1 94 ? -10.435 5.283 8.359 1.00 87.44 94 THR A N 1
ATOM 734 C CA . THR A 1 94 ? -10.298 4.675 9.691 1.00 87.44 94 THR A CA 1
ATOM 735 C C . THR A 1 94 ? -9.316 3.501 9.662 1.00 87.44 94 THR A C 1
ATOM 737 O O . THR A 1 94 ? -8.392 3.437 10.470 1.00 87.44 94 THR A O 1
ATOM 740 N N . PHE A 1 95 ? -9.454 2.611 8.677 1.00 90.12 95 PHE A N 1
ATOM 741 C CA . PHE A 1 95 ? -8.576 1.452 8.517 1.00 90.12 95 PHE A CA 1
ATOM 742 C C . PHE A 1 95 ? -7.137 1.852 8.178 1.00 90.12 95 PHE A C 1
ATOM 744 O O . PHE A 1 95 ? -6.194 1.323 8.764 1.00 90.12 95 PHE A O 1
ATOM 751 N N . SER A 1 96 ? -6.963 2.837 7.293 1.00 92.75 96 SER A N 1
ATOM 752 C CA . SER A 1 96 ? -5.647 3.377 6.931 1.00 92.75 96 SER A CA 1
ATOM 753 C C . SER A 1 96 ? -4.926 3.978 8.140 1.00 92.75 96 SER A C 1
ATOM 755 O O . SER A 1 96 ? -3.715 3.818 8.275 1.00 92.75 96 SER A O 1
ATOM 757 N N . ALA A 1 97 ? -5.655 4.639 9.045 1.00 90.25 97 ALA A N 1
ATOM 758 C CA . ALA A 1 97 ? -5.087 5.165 10.284 1.00 90.25 97 ALA A CA 1
ATOM 759 C C . ALA A 1 97 ? -4.551 4.045 11.191 1.00 90.25 97 ALA A C 1
ATOM 761 O O . ALA A 1 97 ? -3.451 4.179 11.724 1.00 90.25 97 ALA A O 1
ATOM 762 N N . ILE A 1 98 ? -5.271 2.922 11.308 1.00 89.69 98 ILE A N 1
ATOM 763 C CA . ILE A 1 98 ? -4.813 1.769 12.100 1.00 89.69 98 ILE A CA 1
ATOM 764 C C . ILE A 1 98 ? -3.563 1.151 11.491 1.00 89.69 98 ILE A C 1
ATOM 766 O O . ILE A 1 98 ? -2.575 0.964 12.190 1.00 89.69 98 ILE A O 1
ATOM 770 N N . LEU A 1 99 ? -3.572 0.895 10.184 1.00 93.81 99 LEU A N 1
ATOM 771 C CA . LEU A 1 99 ? -2.425 0.313 9.486 1.00 93.81 99 LEU A CA 1
ATOM 772 C C . LEU A 1 99 ? -1.174 1.203 9.594 1.00 93.81 99 LEU A C 1
ATOM 774 O O . LEU A 1 99 ? -0.077 0.698 9.826 1.00 93.81 99 LEU A O 1
ATOM 778 N N . ASN A 1 100 ? -1.337 2.527 9.511 1.00 92.31 100 ASN A N 1
ATOM 779 C CA . ASN A 1 100 ? -0.247 3.481 9.740 1.00 92.31 100 ASN A CA 1
ATOM 780 C C . ASN A 1 100 ? 0.249 3.485 11.190 1.00 92.31 100 ASN A C 1
ATOM 782 O O . ASN A 1 100 ? 1.440 3.656 11.435 1.00 92.31 100 ASN A O 1
ATOM 786 N N . ALA A 1 101 ? -0.639 3.318 12.167 1.00 89.56 101 ALA A N 1
ATOM 787 C CA . ALA A 1 101 ? -0.223 3.167 13.553 1.00 89.56 101 ALA A CA 1
ATOM 788 C C . ALA A 1 101 ? 0.527 1.832 13.752 1.00 89.56 101 ALA A C 1
ATOM 790 O O . ALA A 1 101 ? 1.592 1.840 14.366 1.00 89.56 101 ALA A O 1
ATOM 791 N N . CYS A 1 102 ? 0.079 0.735 13.123 1.00 91.50 102 CYS A N 1
ATOM 792 C CA . CYS A 1 102 ? 0.785 -0.551 13.102 1.00 91.50 102 CYS A CA 1
ATOM 793 C C . CYS A 1 102 ? 2.199 -0.433 12.514 1.00 91.50 102 CYS A C 1
ATOM 795 O O . CYS A 1 102 ? 3.135 -1.011 13.059 1.00 91.50 102 CYS A O 1
ATOM 797 N N . SER A 1 103 ? 2.397 0.335 11.435 1.00 91.44 103 SER A N 1
ATOM 798 C CA . SER A 1 103 ? 3.728 0.526 10.831 1.00 91.44 103 SER A CA 1
ATOM 799 C C . SER A 1 103 ? 4.706 1.315 11.714 1.00 91.44 103 SER A C 1
ATOM 801 O O . SER A 1 103 ? 5.898 1.366 11.424 1.00 91.44 103 SER A O 1
ATOM 803 N N . ARG A 1 104 ? 4.225 1.922 12.807 1.00 87.88 104 ARG A N 1
ATOM 804 C CA . ARG A 1 104 ? 5.038 2.665 13.787 1.00 87.88 104 ARG A CA 1
ATOM 805 C C . ARG A 1 104 ? 5.322 1.861 15.058 1.00 87.88 104 ARG A C 1
ATOM 807 O O . ARG A 1 104 ? 6.145 2.302 15.869 1.00 87.88 104 ARG A O 1
ATOM 814 N N . CYS A 1 105 ? 4.677 0.706 15.215 1.00 87.19 105 CYS A N 1
ATOM 815 C CA . CYS A 1 105 ? 4.862 -0.218 16.329 1.00 87.19 105 CYS A CA 1
ATOM 816 C C . CYS A 1 105 ? 6.272 -0.823 16.332 1.00 87.19 105 CYS A C 1
ATOM 818 O O . CYS A 1 105 ? 6.949 -0.909 15.308 1.00 87.19 105 CYS A O 1
ATOM 820 N N . ARG A 1 106 ? 6.746 -1.243 17.500 1.00 83.56 106 ARG A N 1
ATOM 821 C CA . ARG A 1 106 ? 8.116 -1.749 17.698 1.00 83.56 106 ARG A CA 1
ATOM 822 C C . ARG A 1 106 ? 8.220 -3.249 17.583 1.00 83.56 106 ARG A C 1
ATOM 824 O O . ARG A 1 106 ? 9.280 -3.772 17.251 1.00 83.56 106 ARG A O 1
ATOM 831 N N . SER A 1 107 ? 7.132 -3.923 17.912 1.00 84.88 107 SER A N 1
ATOM 832 C CA . SER A 1 107 ? 7.038 -5.366 17.893 1.00 84.88 107 SER A CA 1
ATOM 833 C C . SER A 1 107 ? 5.819 -5.795 17.101 1.00 84.88 107 SER A C 1
ATOM 835 O O . SER A 1 107 ? 4.853 -5.049 16.920 1.00 84.88 107 SER A O 1
ATOM 837 N N . PHE A 1 108 ? 5.891 -7.035 16.634 1.00 87.62 108 PHE A N 1
ATOM 838 C CA . PHE A 1 108 ? 4.754 -7.709 16.040 1.00 87.62 108 PHE A CA 1
ATOM 839 C C . PHE A 1 108 ? 3.579 -7.763 17.026 1.00 87.62 108 PHE A C 1
ATOM 841 O O . PHE A 1 108 ? 2.456 -7.479 16.632 1.00 87.62 108 PHE A O 1
ATOM 848 N N . ASP A 1 109 ? 3.837 -8.057 18.305 1.00 85.19 109 ASP A N 1
ATOM 849 C CA . ASP A 1 109 ? 2.796 -8.148 19.337 1.00 85.19 109 ASP A CA 1
ATOM 850 C C . ASP A 1 109 ? 2.017 -6.838 19.474 1.00 85.19 109 ASP A C 1
ATOM 852 O O . ASP A 1 109 ? 0.789 -6.838 19.496 1.00 85.19 109 ASP A O 1
ATOM 856 N N . GLU A 1 110 ? 2.729 -5.709 19.484 1.00 83.94 110 GLU A N 1
ATOM 857 C CA . GLU A 1 110 ? 2.127 -4.380 19.535 1.00 83.94 110 GLU A CA 1
ATOM 858 C C . GLU A 1 110 ? 1.227 -4.120 18.318 1.00 83.94 110 GLU A C 1
ATOM 860 O O . GLU A 1 110 ? 0.082 -3.685 18.465 1.00 83.94 110 GLU A O 1
ATOM 865 N N . ALA A 1 111 ? 1.716 -4.432 17.115 1.00 89.06 111 ALA A N 1
ATOM 866 C CA . ALA A 1 111 ? 0.921 -4.290 15.901 1.00 89.06 111 ALA A CA 1
ATOM 867 C C . ALA A 1 111 ? -0.273 -5.250 15.872 1.00 89.06 111 ALA A C 1
ATOM 869 O O . ALA A 1 111 ? -1.350 -4.845 15.447 1.00 89.06 111 ALA A O 1
ATOM 870 N N . SER A 1 112 ? -0.115 -6.487 16.347 1.00 87.25 112 SER A N 1
ATOM 871 C CA . SER A 1 112 ? -1.186 -7.483 16.415 1.00 87.25 112 SER A CA 1
ATOM 872 C C . SER A 1 112 ? -2.298 -7.041 17.359 1.00 87.25 112 SER A C 1
ATOM 874 O O . SER A 1 112 ? -3.464 -7.103 16.986 1.00 87.25 112 SER A O 1
ATOM 876 N N . MET A 1 113 ? -1.950 -6.523 18.542 1.00 83.25 113 MET A N 1
ATOM 877 C CA . MET A 1 113 ? -2.924 -5.974 19.490 1.00 83.25 113 MET A CA 1
ATOM 878 C C . MET A 1 113 ? -3.710 -4.812 18.880 1.00 83.25 113 MET A C 1
ATOM 880 O O . MET A 1 113 ? -4.916 -4.702 19.078 1.00 83.25 113 MET A O 1
ATOM 884 N N . LEU A 1 114 ? -3.038 -3.950 18.117 1.00 85.50 114 LEU A N 1
ATOM 885 C CA . LEU A 1 114 ? -3.691 -2.841 17.434 1.00 85.50 114 LEU A CA 1
ATOM 886 C C . LEU A 1 114 ? -4.563 -3.311 16.252 1.00 85.50 114 LEU A C 1
ATOM 888 O O . LEU A 1 114 ? -5.635 -2.755 16.018 1.00 85.50 114 LEU A O 1
ATOM 892 N N . LEU A 1 115 ? -4.148 -4.353 15.524 1.00 89.12 115 LEU A N 1
ATOM 893 C CA . LEU A 1 115 ? -4.984 -4.996 14.507 1.00 89.12 115 LEU A CA 1
ATOM 894 C C . LEU A 1 115 ? -6.211 -5.671 15.135 1.00 89.12 115 LEU A C 1
ATOM 896 O O . LEU A 1 115 ? -7.274 -5.663 14.525 1.00 89.12 115 LEU A O 1
ATOM 900 N N . ASP A 1 116 ? -6.127 -6.213 16.348 1.00 84.94 116 ASP A N 1
ATOM 901 C CA . ASP A 1 116 ? -7.302 -6.783 17.017 1.00 84.94 116 ASP A CA 1
ATOM 902 C C . ASP A 1 116 ? -8.391 -5.728 17.286 1.00 84.94 116 ASP A C 1
ATOM 904 O O . ASP A 1 116 ? -9.576 -6.058 17.246 1.00 84.94 116 ASP A O 1
ATOM 908 N N . GLU A 1 117 ? -8.035 -4.447 17.431 1.00 81.44 117 GLU A N 1
ATOM 909 C CA . GLU A 1 117 ? -9.031 -3.367 17.466 1.00 81.44 117 GLU A CA 1
ATOM 910 C C . GLU A 1 117 ? -9.770 -3.233 16.120 1.00 81.44 117 GLU A C 1
ATOM 912 O O . GLU A 1 117 ? -10.984 -3.042 16.115 1.00 81.44 117 GLU A O 1
ATOM 917 N N . LEU A 1 118 ? -9.103 -3.425 14.964 1.00 83.94 118 LEU A N 1
ATOM 918 C CA . LEU A 1 118 ? -9.787 -3.496 13.653 1.00 83.94 118 LEU A CA 1
ATOM 919 C C . LEU A 1 118 ? -10.800 -4.634 13.604 1.00 83.94 118 LEU A C 1
ATOM 921 O O . LEU A 1 118 ? -11.848 -4.486 12.975 1.00 83.94 118 LEU A O 1
ATOM 925 N N . ARG A 1 119 ? -10.495 -5.766 14.246 1.00 85.75 119 ARG A N 1
ATOM 926 C CA . ARG A 1 119 ? -11.343 -6.963 14.215 1.00 85.75 119 ARG A CA 1
ATOM 927 C C . ARG A 1 119 ? -12.744 -6.692 14.757 1.00 85.75 119 ARG A C 1
ATOM 929 O O . ARG A 1 119 ? -13.695 -7.301 14.273 1.00 85.75 119 ARG A O 1
ATOM 936 N N . LEU A 1 120 ? -12.870 -5.781 15.725 1.00 77.81 120 LEU A N 1
ATOM 937 C CA . LEU A 1 120 ? -14.155 -5.374 16.301 1.00 77.81 120 LEU A CA 1
ATOM 938 C C . LEU A 1 120 ? -15.063 -4.665 15.286 1.00 77.81 120 LEU A C 1
ATOM 940 O O . LEU A 1 120 ? -16.282 -4.678 15.440 1.00 77.81 120 LEU A O 1
ATOM 944 N N . PHE A 1 121 ? -14.481 -4.061 14.251 1.00 78.56 121 PHE A N 1
ATOM 945 C CA . PHE A 1 121 ? -15.197 -3.221 13.295 1.00 78.56 121 PHE A CA 1
ATOM 946 C C . PHE A 1 121 ? -15.326 -3.845 11.913 1.00 78.56 121 PHE A C 1
ATOM 948 O O . PHE A 1 121 ? -16.385 -3.759 11.293 1.00 78.56 121 PHE A O 1
ATOM 955 N N . ASP A 1 122 ? -14.246 -4.445 11.417 1.00 87.06 122 ASP A N 1
ATOM 956 C CA . ASP A 1 122 ? -14.221 -5.111 10.124 1.00 87.06 122 ASP A CA 1
ATOM 957 C C . ASP A 1 122 ? -13.276 -6.318 10.170 1.00 87.06 122 ASP A C 1
ATOM 959 O O . ASP A 1 122 ? -12.053 -6.223 10.015 1.00 87.06 122 ASP A O 1
ATOM 963 N N . SER A 1 123 ? -13.875 -7.494 10.367 1.00 89.69 123 SER A N 1
ATOM 964 C CA . SER A 1 123 ? -13.162 -8.770 10.403 1.00 89.69 123 SER A CA 1
ATOM 965 C C . SER A 1 123 ? -12.467 -9.105 9.082 1.00 89.69 123 SER A C 1
ATOM 967 O O . SER A 1 123 ? -11.521 -9.893 9.084 1.00 89.69 123 SER A O 1
ATOM 969 N N . ARG A 1 124 ? -12.918 -8.533 7.956 1.00 91.31 124 ARG A N 1
ATOM 970 C CA . ARG A 1 124 ? -12.346 -8.788 6.628 1.00 91.31 124 ARG A CA 1
ATOM 971 C C . ARG A 1 124 ? -11.052 -8.003 6.464 1.00 91.31 124 ARG A C 1
ATOM 973 O O . ARG A 1 124 ? -10.028 -8.585 6.117 1.00 91.31 124 ARG A O 1
ATOM 980 N N . VAL A 1 125 ? -11.074 -6.709 6.789 1.00 92.75 125 VAL A N 1
ATOM 981 C CA . VAL A 1 125 ? -9.870 -5.860 6.777 1.00 92.75 125 VAL A CA 1
ATOM 982 C C . VAL A 1 125 ? -8.831 -6.393 7.758 1.00 92.75 125 VAL A C 1
ATOM 984 O O . VAL A 1 125 ? -7.663 -6.522 7.395 1.00 92.75 125 VAL A O 1
ATOM 987 N N . TYR A 1 126 ? -9.261 -6.777 8.964 1.00 93.69 126 TYR A N 1
ATOM 988 C CA . TYR A 1 126 ? -8.406 -7.466 9.928 1.00 93.69 126 TYR A CA 1
ATOM 989 C C . TYR A 1 126 ? -7.781 -8.738 9.343 1.00 93.69 126 TYR A C 1
ATOM 991 O O . TYR A 1 126 ? -6.561 -8.887 9.376 1.00 93.69 126 TYR A O 1
ATOM 999 N N . GLY A 1 127 ? -8.597 -9.640 8.781 1.00 94.00 127 GLY A N 1
ATOM 1000 C CA . GLY A 1 127 ? -8.133 -10.919 8.240 1.00 94.00 127 GLY A CA 1
ATOM 1001 C C . GLY A 1 127 ? -7.077 -10.753 7.147 1.00 94.00 127 GLY A C 1
ATOM 1002 O O . GLY A 1 127 ? -6.069 -11.460 7.157 1.00 94.00 127 GLY A O 1
ATOM 1003 N N . VAL A 1 128 ? -7.257 -9.766 6.264 1.00 95.81 128 VAL A N 1
ATOM 1004 C CA . VAL A 1 128 ? -6.275 -9.415 5.229 1.00 95.81 128 VAL A CA 1
ATOM 1005 C C . VAL A 1 128 ? -5.005 -8.831 5.846 1.00 95.81 128 VAL A C 1
ATOM 1007 O O . VAL A 1 128 ? -3.913 -9.332 5.579 1.00 95.81 128 VAL A O 1
ATOM 1010 N N . ALA A 1 129 ? -5.122 -7.799 6.685 1.00 95.38 129 ALA A N 1
ATOM 1011 C CA . ALA A 1 129 ? -3.968 -7.110 7.259 1.00 95.38 129 ALA A CA 1
ATOM 1012 C C . ALA A 1 129 ? -3.121 -8.039 8.141 1.00 95.38 129 ALA A C 1
ATOM 1014 O O . ALA A 1 129 ? -1.920 -8.186 7.914 1.00 95.38 129 ALA A O 1
ATOM 1015 N N . HIS A 1 130 ? -3.753 -8.720 9.099 1.00 94.94 130 HIS A N 1
ATOM 1016 C CA . HIS A 1 130 ? -3.092 -9.673 9.987 1.00 94.94 130 HIS A CA 1
ATOM 1017 C C . HIS A 1 130 ? -2.588 -10.898 9.213 1.00 94.94 130 HIS A C 1
ATOM 1019 O O . HIS A 1 130 ? -1.473 -11.367 9.432 1.00 94.94 130 HIS A O 1
ATOM 1025 N N . GLY A 1 131 ? -3.377 -11.406 8.263 1.00 94.81 131 GLY A N 1
ATOM 1026 C CA . GLY A 1 131 ? -3.000 -12.550 7.441 1.00 94.81 131 GLY A CA 1
ATOM 1027 C C . GLY A 1 131 ? -1.728 -12.300 6.633 1.00 94.81 131 GLY A C 1
ATOM 1028 O O . GLY A 1 131 ? -0.832 -13.141 6.673 1.00 94.81 131 GLY A O 1
ATOM 1029 N N . LEU A 1 132 ? -1.633 -11.147 5.960 1.00 95.88 132 LEU A N 1
ATOM 1030 C CA . LEU A 1 132 ? -0.446 -10.737 5.202 1.00 95.88 132 LEU A CA 1
ATOM 1031 C C . LEU A 1 132 ? 0.747 -10.437 6.116 1.00 95.88 132 LEU A C 1
ATOM 1033 O O . LEU A 1 132 ? 1.882 -10.752 5.755 1.00 95.88 132 LEU A O 1
ATOM 1037 N N . LEU A 1 133 ? 0.496 -9.879 7.303 1.00 94.25 133 LEU A N 1
ATOM 1038 C CA . LEU A 1 133 ? 1.526 -9.625 8.308 1.00 94.25 133 LEU A CA 1
ATOM 1039 C C . LEU A 1 133 ? 2.128 -10.929 8.867 1.00 94.25 133 LEU A C 1
ATOM 1041 O O . LEU A 1 133 ? 3.325 -10.984 9.137 1.00 94.25 133 LEU A O 1
ATOM 1045 N N . MET A 1 134 ? 1.334 -11.998 8.959 1.00 93.12 134 MET A N 1
ATOM 1046 C CA . MET A 1 134 ? 1.792 -13.355 9.299 1.00 93.12 134 MET A CA 1
ATOM 1047 C C . MET A 1 134 ? 2.499 -14.078 8.140 1.00 93.12 134 MET A C 1
ATOM 1049 O O . MET A 1 134 ? 2.994 -15.190 8.316 1.00 93.12 134 MET A O 1
ATOM 1053 N N . GLY A 1 135 ? 2.544 -13.469 6.954 1.00 91.81 135 GLY A N 1
ATOM 1054 C CA . GLY A 1 135 ? 3.164 -14.022 5.756 1.00 91.81 135 GLY A CA 1
ATOM 1055 C C . GLY A 1 135 ? 2.159 -14.375 4.659 1.00 91.81 135 GLY A C 1
ATOM 1056 O O . GLY A 1 135 ? 0.983 -14.652 4.899 1.00 91.81 135 GLY A O 1
ATOM 1057 N N . PHE A 1 136 ? 2.648 -14.372 3.418 1.00 90.88 136 PHE A N 1
ATOM 1058 C CA . PHE A 1 136 ? 1.822 -14.589 2.232 1.00 90.88 136 PHE A CA 1
ATOM 1059 C C . PHE A 1 136 ? 1.182 -15.987 2.209 1.00 90.88 136 PHE A C 1
ATOM 1061 O O . PHE A 1 136 ? 1.877 -16.998 2.313 1.00 90.88 136 PHE A O 1
ATOM 1068 N N . ARG A 1 137 ? -0.138 -16.027 1.993 1.00 94.50 137 ARG A N 1
ATOM 1069 C CA . ARG A 1 137 ? -0.931 -17.233 1.715 1.00 94.50 137 ARG A CA 1
ATOM 1070 C C . ARG A 1 137 ? -1.946 -16.913 0.622 1.00 94.50 137 ARG A C 1
ATOM 1072 O O . ARG A 1 137 ? -2.547 -15.841 0.659 1.00 94.50 137 ARG A O 1
ATOM 1079 N N . GLU A 1 138 ? -2.155 -17.831 -0.318 1.00 93.62 138 GLU A N 1
ATOM 1080 C CA . GLU A 1 138 ? -3.050 -17.607 -1.466 1.00 93.62 138 GLU A CA 1
ATOM 1081 C C . GLU A 1 138 ? -4.490 -17.311 -1.038 1.00 93.62 138 GLU A C 1
ATOM 1083 O O . GLU A 1 138 ? -5.108 -16.385 -1.553 1.00 93.62 138 GLU A O 1
ATOM 1088 N N . GLU A 1 139 ? -4.993 -18.016 -0.025 1.00 95.50 139 GLU A N 1
ATOM 1089 C CA . GLU A 1 139 ? -6.334 -17.798 0.532 1.00 95.50 139 GLU A CA 1
ATOM 1090 C C . GLU A 1 139 ? -6.518 -16.371 1.072 1.00 95.50 139 GLU A C 1
ATOM 1092 O O . GLU A 1 139 ? -7.531 -15.718 0.819 1.00 95.50 139 GLU A O 1
ATOM 1097 N N . VAL A 1 140 ? -5.511 -15.864 1.794 1.00 96.38 140 VAL A N 1
ATOM 1098 C CA . VAL A 1 140 ? -5.508 -14.494 2.329 1.00 96.38 140 VAL A CA 1
ATOM 1099 C C . VAL A 1 140 ? -5.413 -13.488 1.189 1.00 96.38 140 VAL A C 1
ATOM 1101 O O . VAL A 1 140 ? -6.070 -12.451 1.222 1.00 96.38 140 VAL A O 1
ATOM 1104 N N . TRP A 1 141 ? -4.620 -13.789 0.162 1.00 97.00 141 TRP A N 1
ATOM 1105 C CA . TRP A 1 141 ? -4.502 -12.928 -1.006 1.00 97.00 141 TRP A CA 1
ATOM 1106 C C . TRP A 1 141 ? -5.812 -12.838 -1.794 1.00 97.00 141 TRP A C 1
ATOM 1108 O O . TRP A 1 141 ? -6.195 -11.743 -2.193 1.00 97.00 141 TRP A O 1
ATOM 1118 N N . GLY A 1 142 ? -6.552 -13.941 -1.938 1.00 97.19 142 GLY A N 1
ATOM 1119 C CA . GLY A 1 142 ? -7.891 -13.922 -2.533 1.00 97.19 142 GLY A CA 1
ATOM 1120 C C . GLY A 1 142 ? -8.845 -12.988 -1.779 1.00 97.19 142 GLY A C 1
ATOM 1121 O O . GLY A 1 142 ? -9.549 -12.187 -2.391 1.00 97.19 142 GLY A O 1
ATOM 1122 N N . GLN A 1 143 ? -8.803 -12.999 -0.442 1.00 96.38 143 GLN A N 1
ATOM 1123 C CA . GLN A 1 143 ? -9.558 -12.043 0.381 1.00 96.38 143 GLN A CA 1
ATOM 1124 C C . GLN A 1 143 ? -9.065 -10.601 0.188 1.00 96.38 143 GLN A C 1
ATOM 1126 O O . GLN A 1 143 ? -9.873 -9.674 0.122 1.00 96.38 143 GLN A O 1
ATOM 1131 N N . ALA A 1 144 ? -7.749 -10.407 0.055 1.00 96.88 144 ALA A N 1
ATOM 1132 C CA . ALA A 1 144 ? -7.160 -9.100 -0.213 1.00 96.88 144 ALA A CA 1
ATOM 1133 C C . ALA A 1 144 ? -7.651 -8.528 -1.550 1.00 96.88 144 ALA A C 1
ATOM 1135 O O . ALA A 1 144 ? -7.992 -7.353 -1.613 1.00 96.88 144 ALA A O 1
ATOM 1136 N N . GLN A 1 145 ? -7.762 -9.352 -2.595 1.00 96.94 145 GLN A N 1
ATOM 1137 C CA . GLN A 1 145 ? -8.272 -8.928 -3.902 1.00 96.94 145 GLN A CA 1
ATOM 1138 C C . GLN A 1 145 ? -9.714 -8.417 -3.827 1.00 96.94 145 GLN A C 1
ATOM 1140 O O . GLN A 1 145 ? -9.999 -7.353 -4.374 1.00 96.94 145 GLN A O 1
ATOM 1145 N N . VAL A 1 146 ? -10.588 -9.110 -3.089 1.00 95.62 146 VAL A N 1
ATOM 1146 C CA . VAL A 1 146 ? -11.971 -8.659 -2.857 1.00 95.62 146 VAL A CA 1
ATOM 1147 C C . VAL A 1 146 ? -11.992 -7.329 -2.100 1.00 95.62 146 VAL A C 1
ATOM 1149 O O . VAL A 1 146 ? -12.724 -6.412 -2.470 1.00 95.62 146 VAL A O 1
ATOM 1152 N N . LEU A 1 147 ? -11.151 -7.179 -1.073 1.00 95.25 147 LEU A N 1
ATOM 1153 C CA . LEU A 1 147 ? -11.027 -5.913 -0.349 1.00 95.25 147 LEU A CA 1
ATOM 1154 C C . LEU A 1 147 ? -10.531 -4.781 -1.266 1.00 95.25 147 LEU A C 1
ATOM 1156 O O . LEU A 1 147 ? -11.027 -3.658 -1.205 1.00 95.25 147 LEU A O 1
ATOM 1160 N N . PHE A 1 148 ? -9.587 -5.071 -2.157 1.00 96.56 148 PHE A N 1
ATOM 1161 C CA . PHE A 1 148 ? -9.084 -4.104 -3.125 1.00 96.56 148 PHE A CA 1
ATOM 1162 C C . PHE A 1 148 ? -10.131 -3.690 -4.165 1.00 96.56 148 PHE A C 1
ATOM 1164 O O . PHE A 1 148 ? -10.105 -2.540 -4.607 1.00 96.56 148 PHE A O 1
ATOM 1171 N N . ASP A 1 149 ? -11.074 -4.563 -4.529 1.00 95.12 149 ASP A N 1
ATOM 1172 C CA . ASP A 1 149 ? -12.217 -4.193 -5.375 1.00 95.12 149 ASP A CA 1
ATOM 1173 C C . ASP A 1 149 ? -13.093 -3.129 -4.703 1.00 95.12 149 ASP A C 1
ATOM 1175 O O . ASP A 1 149 ? -13.517 -2.177 -5.359 1.00 95.12 149 ASP A O 1
ATOM 1179 N N . GLU A 1 150 ? -13.306 -3.228 -3.388 1.00 92.19 150 GLU A N 1
ATOM 1180 C CA . GLU A 1 150 ? -14.032 -2.209 -2.617 1.00 92.19 150 GLU A CA 1
ATOM 1181 C C . GLU A 1 150 ? -13.251 -0.890 -2.550 1.00 92.19 150 GLU A C 1
ATOM 1183 O O . GLU A 1 150 ? -13.811 0.17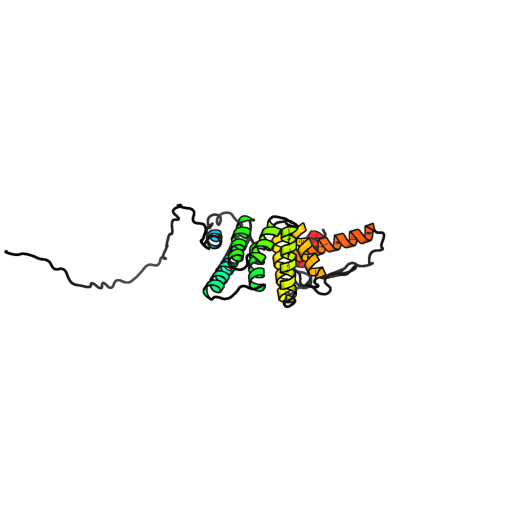6 -2.809 1.00 92.19 150 GLU A O 1
ATOM 1188 N N . VAL A 1 151 ? -11.946 -0.954 -2.263 1.00 93.62 151 VAL A N 1
ATOM 1189 C CA . VAL A 1 151 ? -11.072 0.230 -2.175 1.00 93.62 151 VAL A CA 1
ATOM 1190 C C . VAL A 1 151 ? -10.973 0.961 -3.518 1.00 93.62 151 VAL A C 1
ATOM 1192 O O . VAL A 1 151 ? -10.934 2.188 -3.542 1.00 93.62 151 VAL A O 1
ATOM 1195 N N . THR A 1 152 ? -11.003 0.235 -4.640 1.00 91.81 152 THR A N 1
ATOM 1196 C CA . THR A 1 152 ? -10.952 0.815 -5.998 1.00 91.81 152 THR A CA 1
ATOM 1197 C C . THR A 1 152 ? -12.169 1.698 -6.306 1.00 91.81 152 THR A C 1
ATOM 1199 O O . THR A 1 152 ? -12.090 2.581 -7.154 1.00 91.81 152 THR A O 1
ATOM 1202 N N . ARG A 1 153 ? -13.302 1.488 -5.625 1.00 91.31 153 ARG A N 1
ATOM 1203 C CA . ARG A 1 153 ? -14.525 2.290 -5.816 1.00 91.31 153 ARG A CA 1
ATOM 1204 C C . ARG A 1 153 ? -14.494 3.625 -5.067 1.00 91.31 153 ARG A C 1
ATOM 1206 O O . ARG A 1 153 ? -15.418 4.420 -5.231 1.00 91.31 153 ARG A O 1
ATOM 1213 N N . MET A 1 154 ? -13.482 3.843 -4.229 1.00 91.00 154 MET A N 1
ATOM 1214 C CA . MET A 1 154 ? -13.267 5.092 -3.502 1.00 91.00 154 MET A CA 1
ATOM 1215 C C . MET A 1 154 ? -12.537 6.114 -4.382 1.00 91.00 154 MET A C 1
ATOM 1217 O O . MET A 1 154 ? -12.053 5.794 -5.468 1.00 91.00 154 MET A O 1
ATOM 1221 N N . ASP A 1 155 ? -12.431 7.357 -3.913 1.00 92.38 155 ASP A N 1
ATOM 1222 C CA . ASP A 1 155 ? -11.599 8.354 -4.581 1.00 92.38 155 ASP A CA 1
ATOM 1223 C C . ASP A 1 155 ? -10.106 7.965 -4.542 1.00 92.38 155 ASP A C 1
ATOM 1225 O O . ASP A 1 155 ? -9.651 7.210 -3.674 1.00 92.38 155 ASP A O 1
ATOM 1229 N N . SER A 1 156 ? -9.326 8.509 -5.480 1.00 90.00 156 SER A N 1
ATOM 1230 C CA . SER A 1 156 ? -7.909 8.161 -5.649 1.00 90.00 156 SER A CA 1
ATOM 1231 C C . SER A 1 156 ? -7.065 8.446 -4.407 1.00 90.00 156 SER A C 1
ATOM 1233 O O . SER A 1 156 ? -6.118 7.709 -4.127 1.00 90.00 156 SER A O 1
ATOM 1235 N N . SER A 1 157 ? -7.409 9.482 -3.636 1.00 91.31 157 SER A N 1
ATOM 1236 C CA . SER A 1 157 ? -6.663 9.848 -2.435 1.00 91.31 157 SER A CA 1
ATOM 1237 C C . SER A 1 157 ? -6.901 8.844 -1.307 1.00 91.31 157 SER A C 1
ATOM 1239 O O . SER A 1 157 ? -5.938 8.374 -0.696 1.00 91.31 157 SER A O 1
ATOM 1241 N N . THR A 1 158 ? -8.154 8.429 -1.101 1.00 93.50 158 THR A N 1
ATOM 1242 C CA . THR A 1 158 ? -8.533 7.405 -0.120 1.00 93.50 158 THR A CA 1
ATOM 1243 C C . THR A 1 158 ? -7.958 6.040 -0.487 1.00 93.50 158 THR A C 1
ATOM 1245 O O . THR A 1 158 ? -7.390 5.360 0.372 1.00 93.50 158 THR A O 1
ATOM 1248 N N . ALA A 1 159 ? -8.038 5.649 -1.763 1.00 95.12 159 ALA A N 1
ATOM 1249 C CA . ALA A 1 159 ? -7.441 4.406 -2.236 1.00 95.12 159 ALA A CA 1
ATOM 1250 C C . ALA A 1 159 ? -5.918 4.410 -2.025 1.00 95.12 159 ALA A C 1
ATOM 1252 O O . ALA A 1 159 ? -5.381 3.525 -1.361 1.00 95.12 159 ALA A O 1
ATOM 1253 N N . SER A 1 160 ? -5.221 5.447 -2.498 1.00 94.81 160 SER A N 1
ATOM 1254 C CA . SER A 1 160 ? -3.770 5.595 -2.319 1.00 94.81 160 SER A CA 1
ATOM 1255 C C . SER A 1 160 ? -3.358 5.562 -0.845 1.00 94.81 160 SER A C 1
ATOM 1257 O O . SER A 1 160 ? -2.375 4.906 -0.495 1.00 94.81 160 SER A O 1
ATOM 1259 N N . ALA A 1 161 ? -4.116 6.212 0.044 1.00 95.25 161 ALA A N 1
ATOM 1260 C CA . ALA A 1 161 ? -3.849 6.189 1.480 1.00 95.25 161 ALA A CA 1
ATOM 1261 C C . ALA A 1 161 ? -3.898 4.766 2.058 1.00 95.25 161 ALA A C 1
ATOM 1263 O O . ALA A 1 161 ? -3.003 4.397 2.820 1.00 95.25 161 ALA A O 1
ATOM 1264 N N . PHE A 1 162 ? -4.878 3.956 1.651 1.00 96.50 162 PHE A N 1
ATOM 1265 C CA . PHE A 1 162 ? -5.007 2.572 2.104 1.00 96.50 162 PHE A CA 1
ATOM 1266 C C . PHE A 1 162 ? -3.864 1.682 1.610 1.00 96.50 162 PHE A C 1
ATOM 1268 O O . PHE A 1 162 ? -3.237 0.982 2.406 1.00 96.50 162 PHE A O 1
ATOM 1275 N N . TYR A 1 163 ? -3.548 1.742 0.312 1.00 97.75 163 TYR A N 1
ATOM 1276 C CA . TYR A 1 163 ? -2.444 0.972 -0.271 1.00 97.75 163 TYR A CA 1
ATOM 1277 C C . TYR A 1 163 ? -1.100 1.334 0.363 1.00 97.75 163 TYR A C 1
ATOM 1279 O O . TYR A 1 163 ? -0.319 0.443 0.699 1.00 97.75 163 TYR A O 1
ATOM 1287 N N . ASN A 1 164 ? -0.849 2.628 0.570 1.00 97.25 164 ASN A N 1
ATOM 1288 C CA . ASN A 1 164 ? 0.346 3.109 1.255 1.00 97.25 164 ASN A CA 1
ATOM 1289 C C . ASN A 1 164 ? 0.423 2.570 2.690 1.00 97.25 164 ASN A C 1
ATOM 1291 O O . ASN A 1 164 ? 1.440 1.994 3.063 1.00 97.25 164 ASN A O 1
ATOM 1295 N N . ALA A 1 165 ? -0.657 2.687 3.469 1.00 97.12 165 ALA A N 1
ATOM 1296 C CA . ALA A 1 165 ? -0.677 2.262 4.868 1.00 97.12 165 ALA A CA 1
ATOM 1297 C C . ALA A 1 165 ? -0.480 0.746 5.029 1.00 97.12 165 ALA A C 1
ATOM 1299 O O . ALA A 1 165 ? 0.316 0.302 5.859 1.00 97.12 165 ALA A O 1
ATOM 1300 N N . LEU A 1 166 ? -1.163 -0.057 4.203 1.00 97.81 166 LEU A N 1
ATOM 1301 C CA . LEU A 1 166 ? -0.994 -1.510 4.192 1.00 97.81 166 LEU A CA 1
ATOM 1302 C C . LEU A 1 166 ? 0.439 -1.893 3.808 1.00 97.81 166 LEU A C 1
ATOM 1304 O O . LEU A 1 166 ? 1.051 -2.740 4.458 1.00 97.81 166 LEU A O 1
ATOM 1308 N N . THR A 1 167 ? 0.990 -1.252 2.777 1.00 98.06 167 THR A N 1
ATOM 1309 C CA . THR A 1 167 ? 2.347 -1.553 2.316 1.00 98.06 167 THR A CA 1
ATOM 1310 C C . THR A 1 167 ? 3.399 -1.144 3.338 1.00 98.06 167 THR A C 1
ATOM 1312 O O . THR A 1 167 ? 4.321 -1.915 3.582 1.00 98.06 167 THR A O 1
ATOM 1315 N N . ASP A 1 168 ? 3.262 0.024 3.968 1.00 97.12 168 ASP A N 1
ATOM 1316 C CA . ASP A 1 168 ? 4.184 0.497 5.003 1.00 97.12 168 ASP A CA 1
ATOM 1317 C C . ASP A 1 168 ? 4.216 -0.448 6.200 1.00 97.12 168 ASP A C 1
ATOM 1319 O O . ASP A 1 168 ? 5.293 -0.762 6.698 1.00 97.12 168 ASP A O 1
ATOM 1323 N N . MET A 1 169 ? 3.054 -0.938 6.640 1.00 96.81 169 MET A N 1
ATOM 1324 C CA . MET A 1 169 ? 2.963 -1.913 7.726 1.00 96.81 169 MET A CA 1
ATOM 1325 C C . MET A 1 169 ? 3.705 -3.206 7.367 1.00 96.81 169 MET A C 1
ATOM 1327 O O . MET A 1 169 ? 4.588 -3.640 8.108 1.00 96.81 169 MET A O 1
ATOM 1331 N N . LEU A 1 170 ? 3.430 -3.776 6.191 1.00 97.38 170 LEU A N 1
ATOM 1332 C CA . LEU A 1 170 ? 4.109 -4.989 5.728 1.00 97.38 170 LEU A CA 1
ATOM 1333 C C . LEU A 1 170 ? 5.615 -4.770 5.563 1.00 97.38 170 LEU A C 1
ATOM 1335 O O . LEU A 1 170 ? 6.422 -5.613 5.950 1.00 97.38 170 LEU A O 1
ATOM 1339 N N . TRP A 1 171 ? 6.008 -3.627 5.008 1.00 96.06 171 TRP A N 1
ATOM 1340 C CA . TRP A 1 171 ? 7.404 -3.277 4.808 1.00 96.06 171 TRP A CA 1
ATOM 1341 C C . TRP A 1 171 ? 8.137 -3.107 6.139 1.00 96.06 171 TRP A C 1
ATOM 1343 O O . TRP A 1 171 ? 9.230 -3.644 6.316 1.00 96.06 171 TRP A O 1
ATOM 1353 N N . HIS A 1 172 ? 7.545 -2.410 7.099 1.00 94.75 172 HIS A N 1
ATOM 1354 C CA . HIS A 1 172 ? 8.138 -2.210 8.417 1.00 94.75 172 HIS A CA 1
ATOM 1355 C C . HIS A 1 172 ? 8.451 -3.541 9.117 1.00 94.75 172 HIS A C 1
ATOM 1357 O O . HIS A 1 172 ? 9.565 -3.740 9.593 1.00 94.75 172 HIS A O 1
ATOM 1363 N N . PHE A 1 173 ? 7.528 -4.505 9.061 1.00 94.75 173 PHE A N 1
ATOM 1364 C CA . PHE A 1 173 ? 7.707 -5.838 9.653 1.00 94.75 173 PHE A CA 1
ATOM 1365 C C . PHE A 1 173 ? 8.446 -6.848 8.762 1.00 94.75 173 PHE A C 1
ATOM 1367 O O . PHE A 1 173 ? 8.458 -8.044 9.047 1.00 94.75 173 PHE A O 1
ATOM 1374 N N . GLY A 1 174 ? 9.076 -6.396 7.676 1.00 94.69 174 GLY A N 1
ATOM 1375 C CA . GLY A 1 174 ? 9.905 -7.253 6.826 1.00 94.69 174 GLY A CA 1
ATOM 1376 C C . GLY A 1 174 ? 9.129 -8.184 5.889 1.00 94.69 174 GLY A C 1
ATOM 1377 O O . GLY A 1 174 ? 9.746 -9.001 5.206 1.00 94.69 174 GLY A O 1
ATOM 1378 N N . GLN A 1 175 ? 7.808 -8.032 5.761 1.00 95.44 175 GLN A N 1
ATOM 1379 C CA . GLN A 1 175 ? 6.976 -8.777 4.811 1.00 95.44 175 GLN A CA 1
ATOM 1380 C C . GLN A 1 175 ? 7.124 -8.234 3.380 1.00 95.44 175 GLN A C 1
ATOM 1382 O O . GLN A 1 175 ? 6.177 -7.751 2.756 1.00 95.44 175 GLN A O 1
ATOM 1387 N N . ARG A 1 176 ? 8.344 -8.335 2.836 1.00 94.56 176 ARG A N 1
ATOM 1388 C CA . ARG A 1 176 ? 8.755 -7.775 1.533 1.00 94.56 176 ARG A CA 1
ATOM 1389 C C . ARG A 1 176 ? 7.895 -8.279 0.375 1.00 94.56 176 ARG A C 1
ATOM 1391 O O . ARG A 1 176 ? 7.418 -7.473 -0.418 1.00 94.56 176 ARG A O 1
ATOM 1398 N N . ARG A 1 177 ? 7.658 -9.596 0.300 1.00 94.38 177 ARG A N 1
ATOM 1399 C CA . ARG A 1 177 ? 6.835 -10.211 -0.759 1.00 94.38 177 ARG A CA 1
ATOM 1400 C C . ARG A 1 177 ? 5.399 -9.689 -0.719 1.00 94.38 177 ARG A C 1
ATOM 1402 O O . ARG A 1 177 ? 4.860 -9.328 -1.757 1.00 94.38 177 ARG A O 1
ATOM 1409 N N . GLY A 1 178 ? 4.798 -9.620 0.470 1.00 96.00 178 GLY A N 1
ATOM 1410 C CA . GLY A 1 178 ? 3.455 -9.066 0.648 1.00 96.00 178 GLY A CA 1
ATOM 1411 C C . GLY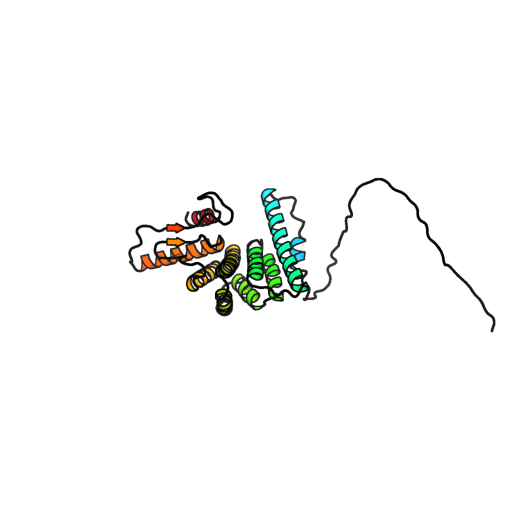 A 1 178 ? 3.392 -7.600 0.223 1.00 96.00 178 GLY A C 1
ATOM 1412 O O . GLY A 1 178 ? 2.554 -7.241 -0.597 1.00 96.00 178 GLY A O 1
ATOM 1413 N N . ALA A 1 179 ? 4.331 -6.779 0.699 1.00 97.56 179 ALA A N 1
ATOM 1414 C CA . ALA A 1 179 ? 4.432 -5.366 0.335 1.00 97.56 179 ALA A CA 1
ATOM 1415 C C . ALA A 1 179 ? 4.544 -5.156 -1.190 1.00 97.56 179 ALA A C 1
ATOM 1417 O O . ALA A 1 179 ? 3.838 -4.323 -1.753 1.00 97.56 179 ALA A O 1
ATOM 1418 N N . GLN A 1 180 ? 5.373 -5.952 -1.874 1.00 96.56 180 GLN A N 1
ATOM 1419 C CA . GLN A 1 180 ? 5.520 -5.911 -3.335 1.00 96.56 180 GLN A CA 1
ATOM 1420 C C . GLN A 1 180 ? 4.235 -6.291 -4.073 1.00 96.56 180 GLN A C 1
ATOM 1422 O O . GLN A 1 180 ? 3.859 -5.630 -5.038 1.00 96.56 180 GLN A O 1
ATOM 1427 N N . LEU A 1 181 ? 3.541 -7.335 -3.619 1.00 97.00 181 LEU A N 1
ATOM 1428 C CA . LEU A 1 181 ? 2.271 -7.739 -4.219 1.00 97.00 181 LEU A CA 1
ATOM 1429 C C . LEU A 1 181 ? 1.215 -6.638 -4.079 1.00 97.00 181 LEU A C 1
ATOM 1431 O O . LEU A 1 181 ? 0.507 -6.355 -5.042 1.00 97.00 181 LEU A O 1
ATOM 1435 N N . VAL A 1 182 ? 1.145 -5.971 -2.922 1.00 98.00 182 VAL A N 1
ATOM 1436 C CA . VAL A 1 182 ? 0.202 -4.865 -2.691 1.00 98.00 182 VAL A CA 1
ATOM 1437 C C . VAL A 1 182 ? 0.470 -3.689 -3.636 1.00 98.00 182 VAL A C 1
ATOM 1439 O O . VAL A 1 182 ? -0.471 -3.189 -4.251 1.00 98.00 182 VAL A O 1
ATOM 1442 N N . VAL A 1 183 ? 1.726 -3.264 -3.822 1.00 97.50 183 VAL A N 1
ATOM 1443 C CA . VAL A 1 183 ? 2.033 -2.149 -4.746 1.00 97.50 183 VAL A CA 1
ATOM 1444 C C . VAL A 1 183 ? 1.824 -2.520 -6.209 1.00 97.50 183 VAL A C 1
ATOM 1446 O O . VAL A 1 183 ? 1.341 -1.691 -6.979 1.00 97.50 183 VAL A O 1
ATOM 1449 N N . LEU A 1 184 ? 2.117 -3.764 -6.598 1.00 96.50 184 LEU A N 1
ATOM 1450 C CA . LEU A 1 184 ? 1.842 -4.257 -7.949 1.00 96.50 184 LEU A CA 1
ATOM 1451 C C . LEU A 1 184 ? 0.338 -4.317 -8.225 1.00 96.50 184 LEU A C 1
ATOM 1453 O O . LEU A 1 184 ? -0.104 -3.938 -9.308 1.00 96.50 184 LEU A O 1
ATOM 1457 N N . GLU A 1 185 ? -0.455 -4.722 -7.236 1.00 97.25 185 GLU A N 1
ATOM 1458 C CA . GLU A 1 185 ? -1.912 -4.706 -7.330 1.00 97.25 185 GLU A CA 1
ATOM 1459 C C . GLU A 1 185 ? -2.455 -3.271 -7.410 1.00 97.25 185 GLU A C 1
ATOM 1461 O O . GLU A 1 185 ? -3.343 -2.989 -8.217 1.00 97.25 185 GLU A O 1
ATOM 1466 N N . GLY A 1 186 ? -1.871 -2.335 -6.653 1.00 96.19 186 GLY A N 1
ATOM 1467 C CA . GLY A 1 186 ? -2.178 -0.905 -6.747 1.00 96.19 186 GLY A CA 1
ATOM 1468 C C . GLY A 1 186 ? -1.844 -0.318 -8.123 1.00 96.19 186 GLY A C 1
ATOM 1469 O O . GLY A 1 186 ? -2.661 0.395 -8.706 1.00 96.19 186 GLY A O 1
ATOM 1470 N N . LYS A 1 187 ? -0.690 -0.684 -8.699 1.00 94.69 187 LYS A N 1
ATOM 1471 C CA . LYS A 1 187 ? -0.310 -0.337 -10.079 1.00 94.69 187 LYS A CA 1
ATOM 1472 C C . LYS A 1 187 ? -1.317 -0.897 -11.086 1.00 94.69 187 LYS A C 1
ATOM 1474 O O . LYS A 1 187 ? -1.79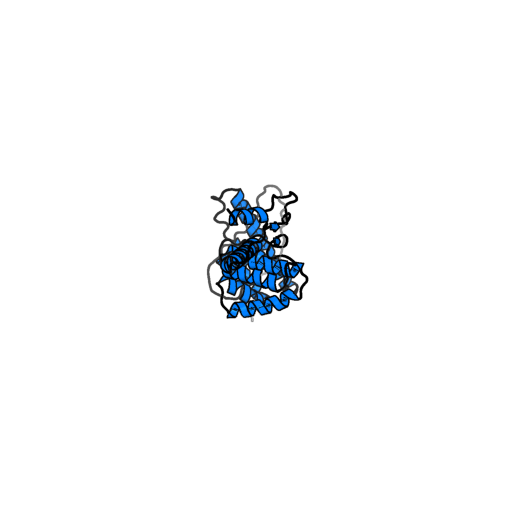3 -0.164 -11.951 1.00 94.69 187 LYS A O 1
ATOM 1479 N N . ARG A 1 188 ? -1.669 -2.183 -10.976 1.00 94.94 188 ARG A N 1
ATOM 1480 C CA . ARG A 1 188 ? -2.631 -2.849 -11.871 1.00 94.94 188 ARG A CA 1
ATOM 1481 C C . ARG A 1 188 ? -3.990 -2.146 -11.861 1.00 94.94 188 ARG A C 1
ATOM 1483 O O . ARG A 1 188 ? -4.622 -2.021 -12.905 1.00 94.94 188 ARG A O 1
ATOM 1490 N N . ARG A 1 189 ? -4.416 -1.666 -10.692 1.00 94.69 189 ARG A N 1
ATOM 1491 C CA . ARG A 1 189 ? -5.676 -0.937 -10.481 1.00 94.69 189 ARG A CA 1
ATOM 1492 C C . ARG A 1 189 ? -5.574 0.571 -10.714 1.00 94.69 189 ARG A C 1
ATOM 1494 O O . ARG A 1 189 ? -6.557 1.268 -10.503 1.00 94.69 189 ARG A O 1
ATOM 1501 N N . GLN A 1 190 ? -4.415 1.071 -11.153 1.00 93.31 190 GLN A N 1
ATOM 1502 C CA . GLN A 1 190 ? -4.175 2.494 -11.421 1.00 93.31 190 GLN A CA 1
ATOM 1503 C C . GLN A 1 190 ? -4.445 3.401 -10.205 1.00 93.31 190 GLN A C 1
ATOM 1505 O O . GLN A 1 190 ? -4.893 4.537 -10.353 1.00 93.31 190 GLN A O 1
ATOM 1510 N N . VAL A 1 191 ? -4.137 2.916 -8.994 1.00 94.06 191 VAL A N 1
ATOM 1511 C CA . VAL A 1 191 ? -4.252 3.697 -7.746 1.00 94.06 191 VAL A CA 1
ATOM 1512 C C . VAL A 1 191 ? -3.357 4.939 -7.798 1.00 94.06 191 VAL A C 1
ATOM 1514 O O . VAL A 1 191 ? -3.762 6.024 -7.385 1.00 94.06 191 VAL A O 1
ATOM 1517 N N . TRP A 1 192 ? -2.155 4.781 -8.355 1.00 92.69 192 TRP A N 1
ATOM 1518 C CA . TRP A 1 192 ? -1.230 5.867 -8.662 1.00 92.69 192 TRP A CA 1
ATOM 1519 C C . TRP A 1 192 ? -1.122 6.005 -10.182 1.00 92.69 192 TRP A C 1
ATOM 1521 O O . TRP A 1 192 ? -0.496 5.177 -10.848 1.00 92.69 192 TRP A O 1
ATOM 1531 N N . GLN A 1 193 ? -1.772 7.026 -10.740 1.00 87.94 193 GLN A N 1
ATOM 1532 C CA . GLN A 1 193 ? -1.769 7.265 -12.185 1.00 87.94 193 GLN A CA 1
ATOM 1533 C C . GLN A 1 193 ? -0.348 7.531 -12.682 1.00 87.94 193 GLN A C 1
ATOM 1535 O O . GLN A 1 193 ? 0.379 8.318 -12.081 1.00 87.94 193 GLN A O 1
ATOM 1540 N N . ASN A 1 194 ? 0.030 6.888 -13.789 1.00 85.00 194 ASN A N 1
ATOM 1541 C CA . ASN A 1 194 ? 1.337 7.048 -14.438 1.00 85.00 194 ASN A CA 1
ATOM 1542 C C . ASN A 1 194 ? 2.548 6.774 -13.526 1.00 85.00 194 ASN A C 1
ATOM 1544 O O . ASN A 1 194 ? 3.654 7.213 -13.828 1.00 85.00 194 ASN A O 1
ATOM 1548 N N . ALA A 1 195 ? 2.363 6.012 -12.442 1.00 85.56 195 ALA A N 1
ATOM 1549 C CA . ALA A 1 195 ? 3.428 5.730 -11.482 1.00 85.56 195 ALA A CA 1
ATOM 1550 C C . ALA A 1 195 ? 4.607 4.947 -12.073 1.00 85.56 195 ALA A C 1
ATOM 1552 O O . ALA A 1 195 ? 5.690 4.941 -11.506 1.00 85.56 195 ALA A O 1
ATOM 1553 N N . TRP A 1 196 ? 4.409 4.241 -13.184 1.00 89.25 196 TRP A N 1
ATOM 1554 C CA . TRP A 1 196 ? 5.414 3.346 -13.745 1.00 89.25 196 TRP A CA 1
ATOM 1555 C C . TRP A 1 196 ? 5.273 3.270 -15.261 1.00 89.25 196 TRP A C 1
ATOM 1557 O O . TRP A 1 196 ? 4.242 2.823 -15.766 1.00 89.25 196 TRP A O 1
ATOM 1567 N N . CYS A 1 197 ? 6.359 3.580 -15.966 1.00 85.12 197 CYS A N 1
ATOM 1568 C CA . CYS A 1 197 ? 6.612 3.168 -17.347 1.00 85.12 197 CYS A CA 1
ATOM 1569 C C . CYS A 1 197 ? 8.030 2.572 -17.485 1.00 85.12 197 CYS A C 1
ATOM 1571 O O . CYS A 1 197 ? 8.740 2.396 -16.491 1.00 85.12 197 CYS A O 1
ATOM 1573 N N . ASP A 1 198 ? 8.440 2.242 -18.710 1.00 81.31 198 ASP A N 1
ATOM 1574 C CA . ASP A 1 198 ? 9.721 1.568 -18.976 1.00 81.31 198 ASP A CA 1
ATOM 1575 C C . ASP A 1 198 ? 10.940 2.438 -18.640 1.00 81.31 198 ASP A C 1
ATOM 1577 O O . ASP A 1 198 ? 12.003 1.917 -18.314 1.00 81.31 198 ASP A O 1
ATOM 1581 N N . SER A 1 199 ? 10.792 3.766 -18.679 1.00 84.25 199 SER A N 1
ATOM 1582 C CA . SER A 1 199 ? 11.886 4.718 -18.453 1.00 84.25 199 SER A CA 1
ATOM 1583 C C . SER A 1 199 ? 11.696 5.627 -17.239 1.00 84.25 199 SER A C 1
ATOM 1585 O O . SER A 1 199 ? 12.602 6.390 -16.909 1.00 84.25 199 SER A O 1
ATOM 1587 N N . CYS A 1 200 ? 10.534 5.591 -16.582 1.00 90.62 200 CYS A N 1
ATOM 1588 C CA . CYS A 1 200 ? 10.213 6.477 -15.469 1.00 90.62 200 CYS A CA 1
ATOM 1589 C C . CYS A 1 200 ? 9.437 5.748 -14.371 1.00 90.62 200 CYS A C 1
ATOM 1591 O O . CYS A 1 200 ? 8.455 5.053 -14.639 1.00 90.62 200 CYS A O 1
ATOM 1593 N N . LEU A 1 201 ? 9.856 5.974 -13.131 1.00 93.38 201 LEU A N 1
ATOM 1594 C CA . LEU A 1 201 ? 9.169 5.539 -11.929 1.00 93.38 201 LEU A CA 1
ATOM 1595 C C . LEU A 1 201 ? 8.763 6.761 -11.107 1.00 93.38 201 LEU A C 1
ATOM 1597 O O . LEU A 1 201 ? 9.616 7.450 -10.550 1.00 93.38 201 LEU A O 1
ATOM 1601 N N . ASP A 1 202 ? 7.465 7.018 -11.013 1.00 91.81 202 ASP A N 1
ATOM 1602 C CA . ASP A 1 202 ? 6.910 8.108 -10.225 1.00 91.81 202 ASP A CA 1
ATOM 1603 C C . ASP A 1 202 ? 6.352 7.614 -8.883 1.00 91.81 202 ASP A C 1
ATOM 1605 O O . ASP A 1 202 ? 5.369 6.879 -8.800 1.00 91.81 202 ASP A O 1
ATOM 1609 N N . LEU A 1 203 ? 7.018 8.045 -7.815 1.00 92.00 203 LEU A N 1
ATOM 1610 C CA . LEU A 1 203 ? 6.788 7.665 -6.429 1.00 92.00 203 LEU A CA 1
ATOM 1611 C C . LEU A 1 203 ? 6.189 8.820 -5.609 1.00 92.00 203 LEU A C 1
ATOM 1613 O O . LEU A 1 203 ? 6.030 8.676 -4.400 1.00 92.00 203 LEU A O 1
ATOM 1617 N N . HIS A 1 204 ? 5.855 9.973 -6.206 1.00 88.00 204 HIS A N 1
ATOM 1618 C CA . HIS A 1 204 ? 5.497 11.176 -5.434 1.00 88.00 204 HIS A CA 1
ATOM 1619 C C . HIS A 1 204 ? 4.234 11.025 -4.565 1.00 88.00 204 HIS A C 1
ATOM 1621 O O . HIS A 1 204 ? 4.109 11.696 -3.538 1.00 88.00 204 HIS A O 1
ATOM 1627 N N . LEU A 1 205 ? 3.304 10.148 -4.958 1.00 89.19 205 LEU A N 1
ATOM 1628 C CA . LEU A 1 205 ? 2.084 9.828 -4.199 1.00 89.19 205 LEU A CA 1
ATOM 1629 C C . LEU A 1 205 ? 2.260 8.656 -3.228 1.00 89.19 205 LEU A C 1
ATOM 1631 O O . LEU A 1 205 ? 1.303 8.256 -2.556 1.00 89.19 205 LEU A O 1
ATOM 1635 N N . MET A 1 206 ? 3.460 8.088 -3.161 1.00 92.19 206 MET A N 1
ATOM 1636 C CA . MET A 1 206 ? 3.746 6.911 -2.359 1.00 92.19 206 MET A CA 1
ATOM 1637 C C . MET A 1 206 ? 4.316 7.293 -0.994 1.00 92.19 206 MET A C 1
ATOM 1639 O O . MET A 1 206 ? 4.992 8.310 -0.816 1.00 92.19 206 MET A O 1
ATOM 1643 N N . SER A 1 207 ? 4.031 6.465 0.003 1.00 93.06 207 SER A N 1
ATOM 1644 C CA . SER A 1 207 ? 4.766 6.481 1.266 1.00 93.06 207 SER A CA 1
ATOM 1645 C C . SER A 1 207 ? 6.155 5.852 1.106 1.00 93.06 207 SER A C 1
ATOM 1647 O O . SER A 1 207 ? 6.472 5.274 0.069 1.00 93.06 207 SER A O 1
ATOM 1649 N N . ALA A 1 208 ? 7.003 5.957 2.133 1.00 90.50 208 ALA A N 1
ATOM 1650 C CA . ALA A 1 208 ? 8.373 5.446 2.070 1.00 90.50 208 ALA A CA 1
ATOM 1651 C C . ALA A 1 208 ? 8.435 3.925 1.853 1.00 90.50 208 ALA A C 1
ATOM 1653 O O . ALA A 1 208 ? 9.141 3.478 0.952 1.00 90.50 208 ALA A O 1
ATOM 1654 N N . GLY A 1 209 ? 7.672 3.137 2.616 1.00 92.31 209 GLY A N 1
ATOM 1655 C CA . GLY A 1 209 ? 7.658 1.682 2.463 1.00 92.31 209 GLY A CA 1
ATOM 1656 C C . GLY A 1 209 ? 7.057 1.257 1.127 1.00 92.31 209 GLY A C 1
ATOM 1657 O O . GLY A 1 209 ? 7.601 0.384 0.449 1.00 92.31 209 GLY A O 1
ATOM 1658 N N . ALA A 1 210 ? 5.990 1.931 0.694 1.00 95.44 210 ALA A N 1
ATOM 1659 C CA . ALA A 1 210 ? 5.382 1.679 -0.607 1.00 95.44 210 ALA A CA 1
ATOM 1660 C C . ALA A 1 210 ? 6.313 2.022 -1.780 1.00 95.44 210 ALA A C 1
ATOM 1662 O O . ALA A 1 210 ? 6.447 1.230 -2.711 1.00 95.44 210 ALA A O 1
ATOM 1663 N N . ALA A 1 211 ? 7.023 3.144 -1.711 1.00 94.06 211 ALA A N 1
ATOM 1664 C CA . ALA A 1 211 ? 8.002 3.528 -2.717 1.00 94.06 211 ALA A CA 1
ATOM 1665 C C . ALA A 1 211 ? 9.181 2.558 -2.791 1.00 94.06 211 ALA A C 1
ATOM 1667 O O . ALA A 1 211 ? 9.600 2.202 -3.887 1.00 94.06 211 ALA A O 1
ATOM 1668 N N .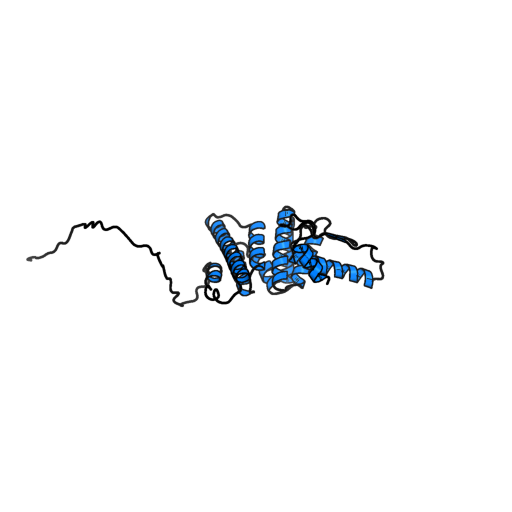 GLN A 1 212 ? 9.690 2.086 -1.649 1.00 94.00 212 GLN A N 1
ATOM 1669 C CA . GLN A 1 212 ? 10.759 1.086 -1.632 1.00 94.00 212 GLN A CA 1
ATOM 1670 C C . GLN A 1 212 ? 10.292 -0.248 -2.234 1.00 94.00 212 GLN A C 1
ATOM 1672 O O . GLN A 1 212 ? 11.001 -0.844 -3.046 1.00 94.00 212 GLN A O 1
ATOM 1677 N N . ALA A 1 213 ? 9.072 -0.690 -1.910 1.00 96.06 213 ALA A N 1
ATOM 1678 C CA . ALA A 1 213 ? 8.483 -1.881 -2.516 1.00 96.06 213 ALA A CA 1
ATOM 1679 C C . ALA A 1 213 ? 8.290 -1.725 -4.036 1.00 96.06 213 ALA A C 1
ATOM 1681 O O . ALA A 1 213 ? 8.622 -2.642 -4.792 1.00 96.06 213 ALA A O 1
ATOM 1682 N N . MET A 1 214 ? 7.795 -0.568 -4.488 1.00 96.00 214 MET A N 1
ATOM 1683 C CA . MET A 1 214 ? 7.564 -0.281 -5.906 1.00 96.00 214 MET A CA 1
ATOM 1684 C C . MET A 1 214 ? 8.871 -0.166 -6.686 1.00 96.00 214 MET A C 1
ATOM 1686 O O . MET A 1 214 ? 8.982 -0.741 -7.764 1.00 96.00 214 MET A O 1
ATOM 1690 N N . LEU A 1 215 ? 9.877 0.509 -6.127 1.00 94.81 215 LEU A N 1
ATOM 1691 C CA . LEU A 1 215 ? 11.213 0.606 -6.707 1.00 94.81 215 LEU A CA 1
ATOM 1692 C C . LEU A 1 215 ? 11.820 -0.775 -6.920 1.00 94.81 215 LEU A C 1
ATOM 1694 O O . LEU A 1 215 ? 12.284 -1.082 -8.015 1.00 94.81 215 LEU A O 1
ATOM 1698 N N . HIS A 1 216 ? 11.763 -1.633 -5.903 1.00 93.69 216 HIS A N 1
ATOM 1699 C CA . HIS A 1 216 ? 12.272 -2.991 -6.033 1.00 93.69 216 HIS A CA 1
ATOM 1700 C C . HIS A 1 216 ? 11.525 -3.773 -7.126 1.00 93.69 216 HIS A C 1
ATOM 1702 O O . HIS A 1 216 ? 12.147 -4.478 -7.919 1.00 93.69 216 HIS A O 1
ATOM 1708 N N . ALA A 1 217 ? 10.197 -3.656 -7.199 1.00 94.31 217 ALA A N 1
ATOM 1709 C CA . ALA A 1 217 ? 9.415 -4.300 -8.252 1.00 94.31 217 ALA A CA 1
ATOM 1710 C C . ALA A 1 217 ? 9.773 -3.761 -9.653 1.00 94.31 217 ALA A C 1
ATOM 1712 O O . ALA A 1 217 ? 9.899 -4.541 -10.599 1.00 94.31 217 ALA A O 1
ATOM 1713 N N . TRP A 1 218 ? 9.987 -2.450 -9.784 1.00 94.25 218 TRP A N 1
ATOM 1714 C CA . TRP A 1 218 ? 10.374 -1.800 -11.038 1.00 94.25 218 TRP A CA 1
ATOM 1715 C C . TRP A 1 218 ? 11.748 -2.248 -11.522 1.00 94.25 218 TRP A C 1
ATOM 1717 O O . TRP A 1 218 ? 11.884 -2.676 -12.668 1.00 94.25 218 TRP A O 1
ATOM 1727 N N . LEU A 1 219 ? 12.745 -2.272 -10.639 1.00 91.81 219 LEU A N 1
ATOM 1728 C CA . LEU A 1 219 ? 14.088 -2.753 -10.968 1.00 91.81 219 LEU A CA 1
ATOM 1729 C C . LEU A 1 219 ? 14.086 -4.221 -11.412 1.00 91.81 219 LEU A C 1
ATOM 1731 O O . LEU A 1 219 ? 14.796 -4.583 -12.349 1.00 91.81 219 LEU A O 1
ATOM 1735 N N . LEU A 1 220 ? 13.254 -5.071 -10.797 1.00 91.50 220 LEU A N 1
ATOM 1736 C CA . LEU A 1 220 ? 13.085 -6.454 -11.251 1.00 91.50 220 LEU A CA 1
ATOM 1737 C C . LEU A 1 220 ? 12.512 -6.537 -12.671 1.00 91.50 220 LEU A C 1
ATOM 1739 O O . LEU A 1 220 ? 12.926 -7.414 -13.428 1.00 91.50 220 LEU A O 1
ATOM 1743 N N . SER A 1 221 ? 11.604 -5.632 -13.044 1.00 90.69 221 SER A N 1
ATOM 1744 C CA . SER A 1 221 ? 11.063 -5.588 -14.408 1.00 90.69 221 SER A CA 1
ATOM 1745 C C . SER A 1 221 ? 12.107 -5.155 -15.436 1.00 90.69 221 SER A C 1
ATOM 1747 O O . SER A 1 221 ? 12.254 -5.815 -16.458 1.00 90.69 221 SER A O 1
ATOM 1749 N N . ILE A 1 222 ? 12.914 -4.138 -15.117 1.00 89.25 222 ILE A N 1
ATOM 1750 C CA . ILE A 1 222 ? 14.046 -3.694 -15.943 1.00 89.25 222 ILE A CA 1
ATOM 1751 C C . ILE A 1 222 ? 15.039 -4.840 -16.132 1.00 89.25 222 ILE A C 1
ATOM 1753 O O . ILE A 1 222 ? 15.523 -5.090 -17.234 1.00 89.25 222 ILE A O 1
ATOM 1757 N N . ARG A 1 223 ? 15.317 -5.581 -15.057 1.00 89.19 223 ARG A N 1
ATOM 1758 C CA . ARG A 1 223 ? 16.179 -6.758 -15.119 1.00 89.19 223 ARG A CA 1
ATOM 1759 C C . ARG A 1 223 ? 15.607 -7.832 -16.053 1.00 89.19 223 ARG A C 1
ATOM 1761 O O . ARG A 1 223 ? 16.384 -8.445 -16.773 1.00 89.19 223 ARG A O 1
ATOM 1768 N N . SER A 1 224 ? 14.289 -8.051 -16.064 1.00 89.31 224 SER A N 1
ATOM 1769 C CA . SER A 1 224 ? 13.636 -8.981 -17.006 1.00 89.31 224 SER A CA 1
ATOM 1770 C C . SER A 1 224 ? 13.853 -8.556 -18.458 1.00 89.31 224 SER A C 1
ATOM 1772 O O . SER A 1 224 ? 14.298 -9.367 -19.261 1.00 89.31 224 SER A O 1
ATOM 1774 N N . ILE A 1 225 ? 13.653 -7.268 -18.760 1.00 86.44 225 ILE A N 1
ATOM 1775 C CA . ILE A 1 225 ? 13.867 -6.685 -20.097 1.00 86.44 225 ILE A CA 1
ATOM 1776 C C . ILE A 1 225 ? 15.305 -6.942 -20.578 1.00 86.44 225 ILE A C 1
ATOM 1778 O O . ILE A 1 225 ? 15.516 -7.382 -21.707 1.00 86.44 225 ILE A O 1
ATOM 1782 N N . LEU A 1 226 ? 16.294 -6.740 -19.699 1.00 86.50 226 LEU A N 1
ATOM 1783 C CA . LEU A 1 226 ? 17.698 -7.045 -19.990 1.00 86.50 226 LEU A CA 1
ATOM 1784 C C . LEU A 1 226 ? 17.943 -8.536 -20.259 1.00 86.50 226 LEU A C 1
ATOM 1786 O O . LEU A 1 226 ? 18.675 -8.877 -21.185 1.00 86.50 226 LEU A O 1
ATOM 1790 N N . PHE A 1 227 ? 17.352 -9.424 -19.454 1.00 89.62 227 PHE A N 1
ATOM 1791 C CA . PHE A 1 227 ? 17.481 -10.873 -19.644 1.00 89.62 227 PHE A CA 1
ATOM 1792 C C . PHE A 1 227 ? 16.849 -11.353 -20.954 1.00 89.62 227 PHE A C 1
ATOM 1794 O O . PHE A 1 227 ? 17.361 -12.286 -21.567 1.00 89.62 227 PHE A O 1
ATOM 1801 N N . GLU A 1 228 ? 15.772 -10.708 -21.395 1.00 90.75 228 GLU A N 1
ATOM 1802 C CA . GLU A 1 228 ? 15.097 -10.975 -22.669 1.00 90.75 228 GLU A CA 1
ATOM 1803 C C . GLU A 1 228 ? 15.864 -10.407 -23.882 1.00 90.75 228 GLU A C 1
ATOM 1805 O O . GLU A 1 228 ? 15.508 -10.685 -25.025 1.00 90.75 228 GLU A O 1
ATOM 1810 N N . GLY A 1 229 ? 16.955 -9.665 -23.654 1.00 87.31 229 GLY A N 1
ATOM 1811 C CA . GLY A 1 229 ? 17.824 -9.128 -24.706 1.00 87.31 229 GLY A CA 1
ATOM 1812 C C . GLY A 1 229 ? 17.319 -7.830 -25.338 1.00 87.31 229 GLY A C 1
ATOM 1813 O O . GLY A 1 229 ? 17.809 -7.434 -26.395 1.00 87.31 229 GLY A O 1
ATOM 1814 N N . HIS A 1 230 ? 16.351 -7.163 -24.711 1.00 87.31 230 HIS A N 1
ATOM 1815 C CA . HIS A 1 230 ? 15.853 -5.870 -25.163 1.00 87.31 230 HIS A CA 1
ATOM 1816 C C . HIS A 1 230 ? 16.792 -4.727 -24.744 1.00 87.31 230 HIS A C 1
ATOM 1818 O O . HIS A 1 230 ? 17.411 -4.759 -23.677 1.00 87.31 230 HIS A O 1
ATOM 1824 N N . GLU A 1 231 ? 16.890 -3.689 -25.580 1.00 83.94 231 GLU A N 1
ATOM 1825 C CA . GLU A 1 231 ? 17.655 -2.486 -25.246 1.00 83.94 231 GLU A CA 1
ATOM 1826 C C . GLU A 1 231 ? 16.957 -1.677 -24.148 1.00 83.94 231 GLU A C 1
ATOM 1828 O O . GLU A 1 231 ? 15.745 -1.453 -24.186 1.00 83.94 231 GLU A O 1
ATOM 1833 N N . LEU A 1 232 ? 17.739 -1.196 -23.179 1.00 81.50 232 LEU A N 1
ATOM 1834 C CA . LEU A 1 232 ? 17.227 -0.294 -22.156 1.00 81.50 232 LEU A CA 1
ATOM 1835 C C . LEU A 1 232 ? 17.053 1.132 -22.686 1.00 81.50 232 LEU A C 1
ATOM 1837 O O . LEU A 1 232 ? 17.827 1.586 -23.537 1.00 81.50 232 LEU A O 1
ATOM 1841 N N . PRO A 1 233 ? 16.107 1.896 -22.112 1.00 81.19 233 PRO A N 1
ATOM 1842 C CA . PRO A 1 233 ? 16.045 3.330 -22.331 1.00 81.19 233 PRO A CA 1
ATOM 1843 C C . PRO A 1 233 ? 17.383 3.992 -21.990 1.00 81.19 233 PRO A C 1
ATOM 1845 O O . PRO A 1 233 ? 18.025 3.663 -20.993 1.00 81.19 233 PRO A O 1
ATOM 1848 N N . ARG A 1 234 ? 17.773 4.994 -22.785 1.00 81.19 234 ARG A N 1
ATOM 1849 C CA . ARG A 1 234 ? 19.016 5.761 -22.566 1.00 81.19 234 ARG A CA 1
ATOM 1850 C C . ARG A 1 234 ? 19.062 6.474 -21.213 1.00 81.19 234 ARG A C 1
ATOM 1852 O O . ARG A 1 234 ? 20.142 6.815 -20.743 1.00 81.19 234 ARG A O 1
ATOM 1859 N N . LEU A 1 235 ? 17.899 6.741 -20.625 1.00 84.44 235 LEU A N 1
ATOM 1860 C CA . LEU A 1 235 ? 17.750 7.405 -19.341 1.00 84.44 235 LEU A CA 1
ATOM 1861 C C . LEU A 1 235 ? 16.632 6.729 -18.549 1.00 84.44 235 LEU A C 1
ATOM 1863 O O . LEU A 1 235 ? 15.530 6.543 -19.064 1.00 84.44 235 LEU A O 1
ATOM 1867 N N . LEU A 1 236 ? 16.927 6.423 -17.291 1.00 88.19 236 LEU A N 1
ATOM 1868 C CA . LEU A 1 236 ? 15.965 5.969 -16.297 1.00 88.19 236 LEU A CA 1
ATOM 1869 C C . LEU A 1 236 ? 15.766 7.088 -15.270 1.00 88.19 236 LEU A C 1
ATOM 1871 O O . LEU A 1 236 ? 16.740 7.557 -14.680 1.00 88.19 236 LEU A O 1
ATOM 1875 N N . SER A 1 237 ? 14.526 7.530 -15.058 1.00 89.12 237 SER A N 1
ATOM 1876 C CA . SER A 1 237 ? 14.196 8.581 -14.087 1.00 89.12 237 SER A CA 1
ATOM 1877 C C . SER A 1 237 ? 13.351 8.052 -12.932 1.00 89.12 237 SER A C 1
ATOM 1879 O O . SER A 1 237 ? 12.386 7.323 -13.145 1.00 89.12 237 SER A O 1
ATOM 1881 N N . ILE A 1 238 ? 13.672 8.467 -11.705 1.00 90.88 238 ILE A N 1
ATOM 1882 C CA . ILE A 1 238 ? 12.856 8.200 -10.514 1.00 90.88 238 ILE A CA 1
ATOM 1883 C C . ILE A 1 238 ? 12.384 9.542 -9.952 1.00 90.88 238 ILE A C 1
ATOM 1885 O O . ILE A 1 238 ? 13.199 10.391 -9.588 1.00 90.88 238 ILE A O 1
ATOM 1889 N N . LEU A 1 239 ? 11.071 9.741 -9.877 1.00 88.00 239 LEU A N 1
ATOM 1890 C CA . LEU A 1 239 ? 10.445 10.951 -9.353 1.00 88.00 239 LEU A CA 1
ATOM 1891 C C . LEU A 1 239 ? 9.967 10.689 -7.924 1.00 88.00 239 LEU A C 1
ATOM 1893 O O . LEU A 1 239 ? 9.006 9.969 -7.697 1.00 88.00 239 LEU A O 1
ATOM 1897 N N . THR A 1 240 ? 10.623 11.285 -6.932 1.00 84.00 240 THR A N 1
ATOM 1898 C CA . THR A 1 240 ? 10.248 11.129 -5.511 1.00 84.00 240 THR A CA 1
ATOM 1899 C C . THR A 1 240 ? 9.398 12.288 -4.978 1.00 84.00 240 THR A C 1
ATOM 1901 O O . THR A 1 240 ? 9.088 12.345 -3.789 1.00 84.00 240 THR A O 1
ATOM 1904 N N . GLY A 1 241 ? 9.055 13.258 -5.831 1.00 71.75 241 GLY A N 1
ATOM 1905 C CA . GLY A 1 241 ? 8.375 14.488 -5.428 1.00 71.75 241 GLY A CA 1
ATOM 1906 C C . GLY A 1 241 ? 9.103 15.275 -4.326 1.00 71.75 241 GLY A C 1
ATOM 1907 O O . GLY A 1 241 ? 10.286 15.068 -4.043 1.00 71.75 241 GLY A O 1
ATOM 1908 N N . TRP A 1 242 ? 8.364 16.186 -3.689 1.00 60.88 242 TRP A N 1
ATOM 1909 C CA . TRP A 1 242 ? 8.863 17.075 -2.631 1.00 60.88 242 TRP A CA 1
ATOM 1910 C C . TRP A 1 242 ? 8.770 16.447 -1.230 1.00 60.88 242 TRP A C 1
ATOM 1912 O O . TRP A 1 242 ? 9.428 16.901 -0.308 1.00 60.88 242 TRP A O 1
ATOM 1922 N N . GLY A 1 243 ? 8.015 15.354 -1.063 1.00 54.19 243 GLY A N 1
ATOM 1923 C CA . GLY A 1 243 ? 7.728 14.727 0.233 1.00 54.19 243 GLY A CA 1
ATOM 1924 C C . GLY A 1 243 ? 6.629 15.447 1.027 1.00 54.19 243 GLY A C 1
ATOM 1925 O O . GLY A 1 243 ? 6.516 16.666 0.987 1.00 54.19 243 GLY A O 1
ATOM 1926 N N . LYS A 1 244 ? 5.823 14.695 1.796 1.00 51.62 244 LYS A N 1
ATOM 1927 C CA . LYS A 1 244 ? 4.636 15.214 2.522 1.00 51.62 244 LYS A CA 1
ATOM 1928 C C . LYS A 1 244 ? 4.926 16.367 3.505 1.00 51.62 244 LYS A C 1
ATOM 1930 O O . LYS A 1 244 ? 4.005 17.090 3.869 1.00 51.62 244 LYS A O 1
ATOM 1935 N N . HIS A 1 245 ? 6.182 16.542 3.927 1.00 50.53 245 HIS A N 1
ATOM 1936 C CA . HIS A 1 245 ? 6.592 17.539 4.925 1.00 50.53 245 HIS A CA 1
ATOM 1937 C C . HIS A 1 245 ? 7.785 18.412 4.511 1.00 50.53 245 HIS A C 1
ATOM 1939 O O . HIS A 1 245 ? 8.198 19.257 5.302 1.00 50.53 245 HIS A O 1
ATOM 1945 N N . SER A 1 246 ? 8.345 18.239 3.308 1.00 49.25 246 SER A N 1
ATOM 1946 C CA . SER A 1 246 ? 9.492 19.040 2.875 1.00 49.25 246 SER A CA 1
ATOM 1947 C C . SER A 1 246 ? 9.074 20.070 1.833 1.00 49.25 246 SER A C 1
ATOM 1949 O O . SER A 1 246 ? 8.428 19.768 0.834 1.00 49.25 246 SER A O 1
ATOM 1951 N N . LYS A 1 247 ? 9.422 21.329 2.116 1.00 53.75 247 LYS A N 1
ATOM 1952 C CA . LYS A 1 247 ? 9.277 22.463 1.193 1.00 53.75 247 LYS A CA 1
ATOM 1953 C C . LYS A 1 247 ? 10.557 22.699 0.381 1.00 53.75 247 LYS A C 1
ATOM 1955 O O . LYS A 1 247 ? 10.624 23.661 -0.376 1.00 53.75 247 LYS A O 1
ATOM 1960 N N . ILE A 1 248 ? 11.580 21.861 0.572 1.00 53.62 248 ILE A N 1
ATOM 1961 C CA . ILE A 1 248 ? 12.910 22.024 -0.014 1.00 53.62 248 ILE A CA 1
ATOM 1962 C C . ILE A 1 248 ? 13.089 20.967 -1.102 1.00 53.62 248 ILE A C 1
ATOM 1964 O O . ILE A 1 248 ? 12.957 19.766 -0.854 1.00 53.62 248 ILE A O 1
ATOM 1968 N N . ALA A 1 249 ? 13.398 21.418 -2.319 1.00 53.09 249 ALA A N 1
ATOM 1969 C CA . ALA A 1 249 ? 13.682 20.532 -3.439 1.00 53.09 249 ALA A CA 1
ATOM 1970 C C . ALA A 1 249 ? 14.855 19.603 -3.089 1.00 53.09 249 ALA A C 1
ATOM 1972 O O . ALA A 1 249 ? 15.957 20.064 -2.803 1.00 53.09 249 ALA A O 1
ATOM 1973 N N . GLY A 1 250 ? 14.620 18.291 -3.130 1.00 56.31 250 GLY A N 1
ATOM 1974 C CA . GLY A 1 250 ? 15.670 17.291 -2.948 1.00 56.31 250 GLY A CA 1
ATOM 1975 C C . GLY A 1 250 ? 15.993 16.890 -1.507 1.00 56.31 250 GLY A C 1
ATOM 1976 O O . GLY A 1 250 ? 16.850 16.033 -1.343 1.00 56.31 250 GLY A O 1
ATOM 1977 N N . ASP A 1 251 ? 15.297 17.405 -0.490 1.00 58.75 251 ASP A N 1
ATOM 1978 C CA . ASP A 1 251 ? 15.423 16.921 0.896 1.00 58.75 251 ASP A CA 1
ATOM 1979 C C . ASP A 1 251 ? 14.106 16.298 1.368 1.00 58.75 251 ASP A C 1
ATOM 1981 O O . ASP A 1 251 ? 13.384 16.842 2.204 1.00 58.75 251 ASP A O 1
ATOM 1985 N N . SER A 1 252 ? 13.734 15.167 0.765 1.00 70.12 252 SER A N 1
ATOM 1986 C CA . SER A 1 252 ? 12.563 14.398 1.184 1.00 70.12 252 SER A CA 1
ATOM 1987 C C . SER A 1 252 ? 12.987 13.079 1.826 1.00 70.12 252 SER A C 1
ATOM 1989 O O . SER A 1 252 ? 13.959 12.440 1.415 1.00 70.12 252 SER A O 1
ATOM 1991 N N . SER A 1 253 ? 12.242 12.642 2.847 1.00 70.25 253 SER A N 1
ATOM 1992 C CA . SER A 1 253 ? 12.439 11.322 3.466 1.00 70.25 253 SER A CA 1
ATOM 1993 C C . SER A 1 253 ? 12.330 10.192 2.441 1.00 70.25 253 SER A C 1
ATOM 1995 O O . SER A 1 253 ? 13.044 9.198 2.545 1.00 70.25 253 SER A O 1
ATOM 1997 N N . LEU A 1 254 ? 11.481 10.380 1.426 1.00 73.94 254 LEU A N 1
ATOM 1998 C CA . LEU A 1 254 ? 11.306 9.449 0.322 1.00 73.94 254 LEU A CA 1
ATOM 1999 C C . LEU A 1 254 ? 12.571 9.318 -0.524 1.00 73.94 254 LEU A C 1
ATOM 2001 O O . LEU A 1 254 ? 13.015 8.205 -0.787 1.00 73.94 254 LEU A O 1
ATOM 2005 N N . ARG A 1 255 ? 13.178 10.448 -0.900 1.00 76.81 255 ARG A N 1
ATOM 2006 C CA . ARG A 1 255 ? 14.424 10.461 -1.665 1.00 76.81 255 ARG A CA 1
ATOM 2007 C C . ARG A 1 255 ? 15.538 9.735 -0.922 1.00 76.81 255 ARG A C 1
ATOM 2009 O O . ARG A 1 255 ? 16.149 8.845 -1.498 1.00 76.81 255 ARG A O 1
ATOM 2016 N N . ARG A 1 256 ? 15.734 10.034 0.366 1.00 78.50 256 ARG A N 1
ATOM 2017 C CA . ARG A 1 256 ? 16.739 9.346 1.194 1.00 78.50 256 ARG A CA 1
ATOM 2018 C C . ARG A 1 256 ? 16.492 7.838 1.278 1.00 78.50 256 ARG A C 1
ATOM 2020 O O . ARG A 1 256 ? 17.438 7.063 1.201 1.00 78.50 256 ARG A O 1
ATOM 2027 N N . ALA A 1 257 ? 15.233 7.416 1.413 1.00 74.31 257 ALA A N 1
ATOM 2028 C CA . ALA A 1 257 ? 14.871 5.999 1.453 1.00 74.31 257 ALA A CA 1
ATOM 2029 C C . ALA A 1 257 ? 15.130 5.274 0.121 1.00 74.31 257 ALA A C 1
ATOM 2031 O O . ALA A 1 257 ? 15.499 4.101 0.139 1.00 74.31 257 ALA A O 1
ATOM 2032 N N . VAL A 1 258 ? 14.940 5.964 -1.009 1.00 77.69 258 VAL A N 1
ATOM 2033 C CA . VAL A 1 258 ? 15.246 5.467 -2.360 1.00 77.69 258 VAL A CA 1
ATOM 2034 C C . VAL A 1 258 ? 16.757 5.408 -2.591 1.00 77.69 258 VAL A C 1
ATOM 2036 O O . VAL A 1 258 ? 17.260 4.362 -2.983 1.00 77.69 258 VAL A O 1
ATOM 2039 N N . GLU A 1 259 ? 17.492 6.483 -2.296 1.00 80.19 259 GLU A N 1
ATOM 2040 C CA . GLU A 1 259 ? 18.953 6.549 -2.458 1.00 80.19 259 GLU A CA 1
ATOM 2041 C C . GLU A 1 259 ? 19.662 5.481 -1.616 1.00 80.19 259 GLU A C 1
ATOM 2043 O O . GLU A 1 259 ? 20.515 4.768 -2.132 1.00 80.19 259 GLU A O 1
ATOM 2048 N N . ALA A 1 260 ? 19.247 5.287 -0.360 1.00 77.06 260 ALA A N 1
ATOM 2049 C CA . ALA A 1 260 ? 19.792 4.237 0.504 1.00 77.06 260 ALA A CA 1
ATOM 2050 C C . ALA A 1 260 ? 19.499 2.807 0.011 1.00 77.06 260 ALA A C 1
ATOM 2052 O O . ALA A 1 260 ? 20.136 1.870 0.474 1.00 77.06 260 ALA A O 1
ATOM 2053 N N . HIS A 1 261 ? 18.513 2.621 -0.872 1.00 72.75 261 HIS A N 1
ATOM 2054 C CA . HIS A 1 261 ? 18.195 1.319 -1.468 1.00 72.75 261 HIS A CA 1
ATOM 2055 C C . HIS A 1 261 ? 18.953 1.066 -2.782 1.00 72.75 261 HIS A C 1
ATOM 2057 O O . HIS A 1 261 ? 18.965 -0.066 -3.261 1.00 72.75 261 HIS A O 1
ATOM 2063 N N . LEU A 1 262 ? 19.520 2.118 -3.382 1.00 72.94 262 LEU A N 1
ATOM 2064 C CA . LEU A 1 262 ? 20.276 2.073 -4.637 1.00 72.94 262 LEU A CA 1
ATOM 2065 C C . LEU A 1 262 ? 21.800 2.109 -4.428 1.00 72.94 262 LEU A C 1
ATOM 2067 O O . LEU A 1 262 ? 22.526 1.746 -5.352 1.00 72.94 262 LEU A O 1
ATOM 2071 N N . ALA A 1 263 ? 22.262 2.583 -3.267 1.00 56.28 263 ALA A N 1
ATOM 2072 C CA . ALA A 1 263 ? 23.667 2.596 -2.851 1.00 56.28 263 ALA A CA 1
ATOM 2073 C C . ALA A 1 263 ? 24.121 1.225 -2.332 1.00 56.28 263 ALA A C 1
ATOM 2075 O O . ALA A 1 263 ? 25.273 0.849 -2.642 1.00 56.28 263 ALA A O 1
#

Organism: Taxus chinensis (NCBI:txid29808)

Sequence (263 aa):
VHPRSSNDGSSELFIEDNVPNDSSKDVVSWSAKSSNRDNSKPYNALALCGQLGIERTLPMSLAEDMRQRSKEILYTVKMFHKMYELGIKPNVVTFSAILNACSRCRSFDEASMLLDELRLFDSRVYGVAHGLLMGFREEVWGQAQVLFDEVTRMDSSTASAFYNALTDMLWHFGQRRGAQLVVLEGKRRQVWQNAWCDSCLDLHLMSAGAAQAMLHAWLLSIRSILFEGHELPRLLSILTGWGKHSKIAGDSSLRRAVEAHLA